Protein AF-A0A7S2ANM2-F1 (afdb_monomer_lite)

pLDDT: mean 83.37, std 16.28, range [29.75, 97.75]

Foldseek 3Di:
DFDFDFDDPDDDDPPVVVVLVVLQVVLVVLVVVLVVLVVVLVVVVVVVNVVVSVVSNVVSVVVVVVLLVLCLVCLDVVSVSSVSYPVSVVVCVVVVPDDDHPDDRPTDGDGCDDPQARFCVLVCLQSVPPDDDTDDPDPDPQLLPVRVVSSQVVCVVVLSWAKAQPVDRVPGCPVQSVVVSVDPDPDGDIDIGGPPPDPPPPDPPDDDDDDD

Sequence (212 aa):
LFMVDYVTFSSLHRRGRFLTQAQATAVHFAFVLFFGAMYVSQRLALDEDCRSFAWVFWTAWAALGLLVAASFFAFHISCRWLLSSHLVRHIHTAVMHYHTSPQPPLNLYLNDGGLIECLGLISLLRRRCQWMLVTDATADFSMELVCLRDSIQMAQSERLCSFFDPEDPCRGVDPLLDDFKHSQAKYLRIGVLYDCWGPGDGSAGGRGQSGP

Secondary structure (DSSP, 8-state):
----------SS-HHHHHHHHHHHHHHHHHHHHHHHHHHHHHHHTTTT-HHHHHHHHHHHHHHHHHHHHHHHTTTSTTTGGGGGSHHHHHHHHHTT-----SSPPSS----S-BTTBSS-HHHHHHTT-S-------S--TT---HHHHHHHHHHHHTTSEEEE-SS-TTS-SHHHHHHHHHS--S----EEEES-S-TTTT---S------

Radius of gyration: 24.43 Å; chains: 1; bounding box: 52×59×81 Å

Structure (mmCIF, N/CA/C/O backbone):
data_AF-A0A7S2ANM2-F1
#
_entry.id   AF-A0A7S2ANM2-F1
#
loop_
_atom_site.group_PDB
_atom_site.id
_atom_site.type_symbol
_atom_site.label_atom_id
_atom_site.label_alt_id
_atom_site.label_comp_id
_atom_site.label_asym_id
_atom_site.label_entity_id
_atom_site.label_seq_id
_atom_site.pdbx_PDB_ins_code
_atom_site.Cartn_x
_atom_site.Cartn_y
_atom_site.Cartn_z
_atom_site.occupancy
_atom_site.B_iso_or_equiv
_atom_site.auth_seq_id
_atom_site.auth_comp_id
_atom_site.auth_asym_id
_atom_site.auth_atom_id
_atom_site.pdbx_PDB_model_num
ATOM 1 N N . LEU A 1 1 ? -13.876 -6.878 -11.761 1.00 30.11 1 LEU A N 1
ATOM 2 C CA . LEU A 1 1 ? -13.782 -5.469 -12.197 1.00 30.11 1 LEU A CA 1
ATOM 3 C C . LEU A 1 1 ? -13.586 -4.661 -10.918 1.00 30.11 1 LEU A C 1
ATOM 5 O O . LEU A 1 1 ? -14.561 -4.409 -10.233 1.00 30.11 1 LEU A O 1
ATOM 9 N N . PHE A 1 2 ? -12.337 -4.438 -10.502 1.00 31.02 2 PHE A N 1
ATOM 10 C CA . PHE A 1 2 ? -12.031 -3.777 -9.228 1.00 31.02 2 PHE A CA 1
ATOM 11 C C . PHE A 1 2 ? -12.129 -2.266 -9.433 1.00 31.02 2 PHE A C 1
ATOM 13 O O . PHE A 1 2 ? -11.347 -1.698 -10.197 1.00 31.02 2 PHE A O 1
ATOM 20 N N . MET A 1 3 ? -13.132 -1.642 -8.826 1.00 29.75 3 MET A N 1
ATOM 21 C CA . MET A 1 3 ? -13.349 -0.202 -8.882 1.00 29.75 3 MET A CA 1
ATOM 22 C C . MET A 1 3 ? -12.712 0.394 -7.626 1.00 29.75 3 MET A C 1
ATOM 24 O O . MET A 1 3 ? -13.301 0.393 -6.559 1.00 29.75 3 MET A O 1
ATOM 28 N N . VAL A 1 4 ? -11.451 0.808 -7.746 1.00 39.41 4 VAL A N 1
ATOM 29 C CA . VAL A 1 4 ? -10.679 1.384 -6.638 1.00 39.41 4 VAL A CA 1
ATOM 30 C C . VAL A 1 4 ? -11.135 2.828 -6.433 1.00 39.41 4 VAL A C 1
ATOM 32 O O . VAL A 1 4 ? -10.749 3.709 -7.205 1.00 39.41 4 VAL A O 1
ATOM 35 N N . ASP A 1 5 ? -11.953 3.073 -5.411 1.00 40.19 5 ASP A N 1
ATOM 36 C CA . ASP A 1 5 ? -12.389 4.420 -5.048 1.00 40.19 5 ASP A CA 1
ATOM 37 C C . ASP A 1 5 ? -11.342 5.120 -4.169 1.00 40.19 5 ASP A C 1
ATOM 39 O O . ASP A 1 5 ? -10.968 4.681 -3.080 1.00 40.19 5 ASP A O 1
ATOM 43 N N . TYR A 1 6 ? -10.844 6.259 -4.651 1.00 44.75 6 TYR A N 1
ATOM 44 C CA . TYR A 1 6 ? -9.853 7.061 -3.940 1.00 44.75 6 TYR A CA 1
ATOM 45 C C . TYR A 1 6 ? -10.539 8.090 -3.041 1.00 44.75 6 TYR A C 1
ATOM 47 O O . TYR A 1 6 ? -11.041 9.111 -3.515 1.00 44.75 6 TYR A O 1
ATOM 55 N N . VAL A 1 7 ? -10.481 7.892 -1.723 1.00 43.25 7 VAL A N 1
ATOM 56 C CA . VAL A 1 7 ? -10.870 8.937 -0.766 1.00 43.25 7 VAL A CA 1
ATOM 57 C C . VAL A 1 7 ? -9.713 9.925 -0.608 1.00 43.25 7 VAL A C 1
ATOM 59 O O . VAL A 1 7 ? -8.746 9.699 0.120 1.00 43.25 7 VAL A O 1
ATOM 62 N N . THR A 1 8 ? -9.795 11.060 -1.300 1.00 47.97 8 THR A N 1
ATOM 63 C CA . THR A 1 8 ? -8.901 12.199 -1.051 1.00 47.97 8 THR A CA 1
ATOM 64 C C . THR A 1 8 ? -9.342 12.952 0.201 1.00 47.97 8 THR A C 1
ATOM 66 O O . THR A 1 8 ? -10.366 13.634 0.175 1.00 47.97 8 THR A O 1
ATOM 69 N N . PHE A 1 9 ? -8.548 12.899 1.274 1.00 48.28 9 PHE A N 1
ATOM 70 C CA . PHE A 1 9 ? -8.749 13.747 2.453 1.00 48.28 9 PHE A CA 1
ATOM 71 C C . PHE A 1 9 ? -8.557 15.223 2.075 1.00 48.28 9 PHE A C 1
ATOM 73 O O . PHE A 1 9 ? -7.441 15.722 1.923 1.00 48.28 9 PHE A O 1
ATOM 80 N N . SER A 1 10 ? -9.666 15.937 1.883 1.00 46.59 10 SER A N 1
ATOM 81 C CA . SER A 1 10 ? -9.674 17.348 1.512 1.00 46.59 10 SER A CA 1
ATOM 82 C C . SER A 1 10 ? -9.532 18.238 2.746 1.00 46.59 10 SER A C 1
ATOM 84 O O . SER A 1 10 ? -10.488 18.872 3.185 1.00 46.59 10 SER A O 1
ATOM 86 N N . SER A 1 11 ? -8.322 18.322 3.288 1.00 46.31 11 SER A N 1
ATOM 87 C CA . SER A 1 11 ? -7.957 19.384 4.224 1.00 46.31 11 SER A CA 1
ATOM 88 C C . SER A 1 11 ? -7.091 20.411 3.479 1.00 46.31 11 SER A C 1
ATOM 90 O O . SER A 1 11 ? -5.898 20.233 3.263 1.00 46.31 11 SER A O 1
ATOM 92 N N . LEU A 1 12 ? -7.739 21.473 2.988 1.00 46.22 12 LEU A N 1
ATOM 93 C CA . LEU A 1 12 ? -7.151 22.799 2.718 1.00 46.22 12 LEU A CA 1
ATOM 94 C C . LEU A 1 12 ? -6.085 23.038 1.619 1.00 46.22 12 LEU A C 1
ATOM 96 O O . LEU A 1 12 ? -5.547 24.143 1.573 1.00 46.22 12 LEU A O 1
ATOM 100 N N . HIS A 1 13 ? -5.819 22.149 0.651 1.00 54.34 13 HIS A N 1
ATOM 101 C CA . HIS A 1 13 ? -4.868 22.485 -0.439 1.00 54.34 13 HIS A CA 1
ATOM 102 C C . HIS A 1 13 ? -5.331 22.133 -1.867 1.00 54.34 13 HIS A C 1
ATOM 104 O O . HIS A 1 13 ? -4.912 21.147 -2.471 1.00 54.34 13 HIS A O 1
ATOM 110 N N . ARG A 1 14 ? -6.132 23.016 -2.492 1.00 59.75 14 ARG A N 1
ATOM 111 C CA . ARG A 1 14 ? -6.398 22.975 -3.953 1.00 59.75 14 ARG A CA 1
ATOM 112 C C . ARG A 1 14 ? -5.110 23.071 -4.790 1.00 59.75 14 ARG A C 1
ATOM 114 O O . ARG A 1 14 ? -5.036 22.424 -5.829 1.00 59.75 14 ARG A O 1
ATOM 121 N N . ARG A 1 15 ? -4.092 23.812 -4.326 1.00 65.06 15 ARG A N 1
ATOM 122 C CA . ARG A 1 15 ? -2.776 23.919 -4.994 1.00 65.06 15 ARG A CA 1
ATOM 123 C C . ARG A 1 15 ? -2.000 22.599 -5.023 1.00 65.06 15 ARG A C 1
ATOM 125 O O . ARG A 1 15 ? -1.285 22.355 -5.987 1.00 65.06 15 ARG A O 1
ATOM 132 N N . GLY A 1 16 ? -2.181 21.736 -4.021 1.00 74.00 16 GLY A N 1
ATOM 133 C CA . GLY A 1 16 ? -1.513 20.434 -3.976 1.00 74.00 16 GLY A CA 1
ATOM 134 C C . GLY A 1 16 ? -1.943 19.525 -5.127 1.00 74.00 16 GLY A C 1
ATOM 135 O O . GLY A 1 16 ? -1.096 18.934 -5.784 1.00 74.00 16 GLY A O 1
ATOM 136 N N . ARG A 1 17 ? -3.245 19.488 -5.446 1.00 76.44 17 ARG A N 1
ATOM 137 C CA . ARG A 1 17 ? -3.798 18.566 -6.454 1.00 76.44 17 ARG A CA 1
ATOM 138 C C . ARG A 1 17 ? -3.194 18.737 -7.847 1.00 76.44 17 ARG A C 1
ATOM 140 O O . ARG A 1 17 ? -2.770 17.748 -8.439 1.00 76.44 17 ARG A O 1
ATOM 147 N N . PHE A 1 18 ? -3.098 19.971 -8.342 1.00 82.38 18 PHE A N 1
ATOM 148 C CA . PHE A 1 18 ? -2.497 20.230 -9.655 1.00 82.38 18 PHE A CA 1
ATOM 149 C C . PHE A 1 18 ? -1.036 19.791 -9.709 1.00 82.38 18 PHE A C 1
ATOM 151 O O . PHE A 1 18 ? -0.630 19.147 -10.670 1.00 82.38 18 PHE A O 1
ATOM 158 N N . LEU A 1 19 ? -0.262 20.081 -8.659 1.00 84.50 19 LEU A N 1
ATOM 159 C CA . LEU A 1 19 ? 1.137 19.673 -8.594 1.00 84.50 19 LEU A CA 1
ATOM 160 C C . LEU A 1 19 ? 1.268 18.145 -8.575 1.00 84.50 19 LEU A C 1
ATOM 162 O O . LEU A 1 19 ? 2.079 17.596 -9.313 1.00 84.50 19 LEU A O 1
ATOM 166 N N . THR A 1 20 ? 0.434 17.452 -7.796 1.00 82.25 20 THR A N 1
ATOM 167 C CA . THR A 1 20 ? 0.450 15.983 -7.745 1.00 82.25 20 THR A CA 1
ATOM 168 C C . THR A 1 20 ? 0.045 15.337 -9.065 1.00 82.25 20 THR A C 1
ATOM 170 O O . THR A 1 20 ? 0.653 14.350 -9.469 1.00 82.25 20 THR A O 1
ATOM 173 N N . GLN A 1 21 ? -0.937 15.910 -9.769 1.00 86.25 21 GLN A N 1
ATOM 174 C CA . GLN A 1 21 ? -1.330 15.437 -11.093 1.00 86.25 21 GLN A CA 1
ATOM 175 C C . GLN A 1 21 ? -0.213 15.678 -12.103 1.00 86.25 21 GLN A C 1
ATOM 177 O O . GLN A 1 21 ? 0.164 14.737 -12.788 1.00 86.25 21 GLN A O 1
ATOM 182 N N . ALA A 1 22 ? 0.373 16.881 -12.125 1.00 88.81 22 ALA A N 1
ATOM 183 C CA . ALA A 1 22 ? 1.495 17.219 -12.996 1.00 88.81 22 ALA A CA 1
ATOM 184 C C . ALA A 1 22 ? 2.678 16.255 -12.798 1.00 88.81 22 ALA A C 1
ATOM 186 O O . ALA A 1 22 ? 3.217 15.729 -13.772 1.00 88.81 22 ALA A O 1
ATOM 187 N N . GLN A 1 23 ? 3.027 15.963 -11.541 1.00 89.38 23 GLN A N 1
ATOM 188 C CA . GLN A 1 23 ? 4.057 14.987 -11.174 1.00 89.38 23 GLN A CA 1
ATOM 189 C C . GLN A 1 23 ? 3.713 13.577 -11.667 1.00 89.38 23 GLN A C 1
ATOM 191 O O . GLN A 1 23 ? 4.556 12.925 -12.283 1.00 89.38 23 GLN A O 1
ATOM 196 N N . ALA A 1 24 ? 2.473 13.124 -11.467 1.00 88.69 24 ALA A N 1
ATOM 197 C CA . ALA A 1 24 ? 2.032 11.819 -11.946 1.00 88.69 24 ALA A CA 1
ATOM 198 C C . ALA A 1 24 ? 2.097 11.729 -13.480 1.00 88.69 24 ALA A C 1
ATOM 200 O O . ALA A 1 24 ? 2.599 10.732 -14.004 1.00 88.69 24 ALA A O 1
ATOM 201 N N . THR A 1 25 ? 1.665 12.769 -14.205 1.00 90.62 25 THR A N 1
ATOM 202 C CA . THR A 1 25 ? 1.806 12.844 -15.669 1.00 90.62 25 THR A CA 1
ATOM 203 C C . THR A 1 25 ? 3.261 12.862 -16.113 1.00 90.62 25 THR A C 1
ATOM 205 O O . THR A 1 25 ? 3.576 12.210 -17.100 1.00 90.62 25 THR A O 1
ATOM 208 N N . ALA A 1 26 ? 4.160 13.537 -15.391 1.00 93.00 26 ALA A N 1
ATOM 209 C CA . ALA A 1 26 ? 5.581 13.561 -15.731 1.00 93.00 26 ALA A CA 1
ATOM 210 C C . ALA A 1 26 ? 6.204 12.159 -15.649 1.00 93.00 26 ALA A C 1
ATOM 212 O O . ALA A 1 26 ? 6.916 11.743 -16.562 1.00 93.00 26 ALA A O 1
ATOM 213 N N . VAL A 1 27 ? 5.884 11.392 -14.600 1.00 91.50 27 VAL A N 1
ATOM 214 C CA . VAL A 1 27 ? 6.350 10.003 -14.488 1.00 91.50 27 VAL A CA 1
ATOM 215 C C . VAL A 1 27 ? 5.730 9.125 -15.579 1.00 91.50 27 VAL A C 1
ATOM 217 O O . VAL A 1 27 ? 6.446 8.351 -16.205 1.00 91.50 27 VAL A O 1
ATOM 220 N N . HIS A 1 28 ? 4.426 9.251 -15.857 1.00 90.94 28 HIS A N 1
ATOM 221 C CA . HIS A 1 28 ? 3.790 8.504 -16.955 1.00 90.94 28 HIS A CA 1
ATOM 222 C C . HIS A 1 28 ? 4.428 8.823 -18.306 1.00 90.94 28 HIS A C 1
ATOM 224 O O . HIS A 1 28 ? 4.694 7.915 -19.088 1.00 90.94 28 HIS A O 1
ATOM 230 N N . PHE A 1 29 ? 4.726 10.095 -18.562 1.00 93.81 29 PHE A N 1
ATOM 231 C CA . PHE A 1 29 ? 5.409 10.518 -19.773 1.00 93.81 29 PHE A CA 1
ATOM 232 C C . PHE A 1 29 ? 6.802 9.887 -19.884 1.00 93.81 29 PHE A C 1
ATOM 234 O O . PHE A 1 29 ? 7.158 9.413 -20.957 1.00 93.81 29 PHE A O 1
ATOM 241 N N . ALA A 1 30 ? 7.551 9.771 -18.781 1.00 93.75 30 ALA A N 1
ATOM 242 C CA . ALA A 1 30 ? 8.830 9.056 -18.771 1.00 93.75 30 ALA A CA 1
ATOM 243 C C . ALA A 1 30 ? 8.683 7.571 -19.162 1.00 93.75 30 ALA A C 1
ATOM 245 O O . ALA A 1 30 ? 9.490 7.062 -19.938 1.00 93.75 30 ALA A O 1
ATOM 246 N N . PHE A 1 31 ? 7.629 6.887 -18.699 1.00 91.31 31 PHE A N 1
ATOM 247 C CA . PHE A 1 31 ? 7.329 5.515 -19.136 1.00 91.31 31 PHE A CA 1
ATOM 248 C C . PHE A 1 31 ? 6.955 5.447 -20.622 1.00 91.31 31 PHE A C 1
ATOM 250 O O . PHE A 1 31 ? 7.440 4.570 -21.331 1.00 91.31 31 PHE A O 1
ATOM 257 N N . VAL A 1 32 ? 6.140 6.381 -21.121 1.00 94.12 32 VAL A N 1
ATOM 258 C CA . VAL A 1 32 ? 5.791 6.453 -22.551 1.00 94.12 32 VAL A CA 1
ATOM 259 C C . VAL A 1 32 ? 7.037 6.683 -23.408 1.00 94.12 32 VAL A C 1
ATOM 261 O O . VAL A 1 32 ? 7.207 6.004 -24.417 1.00 94.12 32 VAL A O 1
ATOM 264 N N . LEU A 1 33 ? 7.938 7.578 -22.991 1.00 95.44 33 LEU A N 1
ATOM 265 C CA . LEU A 1 33 ? 9.220 7.799 -23.663 1.00 95.44 33 LEU A CA 1
ATOM 266 C C . LEU A 1 33 ? 10.089 6.540 -23.665 1.00 95.44 33 LEU A C 1
ATOM 268 O O . LEU A 1 33 ? 10.685 6.225 -24.691 1.00 95.44 33 LEU A O 1
ATOM 272 N N . PHE A 1 34 ? 10.132 5.798 -22.557 1.00 95.56 34 PHE A N 1
ATOM 273 C CA . PHE A 1 34 ? 10.837 4.518 -22.490 1.00 95.56 34 PHE A CA 1
ATOM 274 C C . PHE A 1 34 ? 10.276 3.510 -23.505 1.00 95.56 34 PHE A C 1
ATOM 276 O O . PHE A 1 34 ? 11.032 2.971 -24.311 1.00 95.56 34 PHE A O 1
ATOM 283 N N . PHE A 1 35 ? 8.957 3.295 -23.531 1.00 94.69 35 PHE A N 1
ATOM 284 C CA . PHE A 1 35 ? 8.339 2.381 -24.500 1.00 94.69 35 PHE A CA 1
ATOM 285 C C . PHE A 1 35 ? 8.514 2.858 -25.947 1.00 94.69 35 PHE A C 1
ATOM 287 O O . PHE A 1 35 ? 8.755 2.042 -26.835 1.00 94.69 35 PHE A O 1
ATOM 294 N N . GLY A 1 36 ? 8.466 4.170 -26.184 1.00 95.88 36 GLY A N 1
ATOM 295 C CA . GLY A 1 36 ? 8.778 4.767 -27.480 1.00 95.88 36 GLY A CA 1
ATOM 296 C C . GLY A 1 36 ? 10.220 4.497 -27.915 1.00 95.88 36 GLY A C 1
ATOM 297 O O . GLY A 1 36 ? 10.447 4.068 -29.043 1.00 95.88 36 GLY A O 1
ATOM 298 N N . ALA A 1 37 ? 11.193 4.666 -27.015 1.00 94.94 37 ALA A N 1
ATOM 299 C CA . ALA A 1 37 ? 12.600 4.366 -27.281 1.00 94.94 37 ALA A CA 1
ATOM 300 C C . ALA A 1 37 ? 12.829 2.873 -27.564 1.00 94.94 37 ALA A C 1
ATOM 302 O O . ALA A 1 37 ? 13.589 2.531 -28.467 1.00 94.94 37 ALA A O 1
ATOM 303 N N . MET A 1 38 ? 12.132 1.986 -26.849 1.00 95.00 38 MET A N 1
ATOM 304 C CA . MET A 1 38 ? 12.158 0.540 -27.097 1.00 95.00 38 MET A CA 1
ATOM 305 C C . MET A 1 38 ? 11.546 0.166 -28.454 1.00 95.00 38 MET A C 1
ATOM 307 O O . MET A 1 38 ? 12.064 -0.699 -29.153 1.00 95.00 38 MET A O 1
ATOM 311 N N . TYR A 1 39 ? 10.472 0.840 -28.862 1.00 95.00 39 TYR A N 1
ATOM 312 C CA . TYR A 1 39 ? 9.879 0.641 -30.183 1.00 95.00 39 TYR A CA 1
ATOM 313 C C . TYR A 1 39 ? 10.806 1.129 -31.309 1.00 95.00 39 TYR A C 1
ATOM 315 O O . TYR A 1 39 ? 10.993 0.434 -32.308 1.00 95.00 39 TYR A O 1
ATO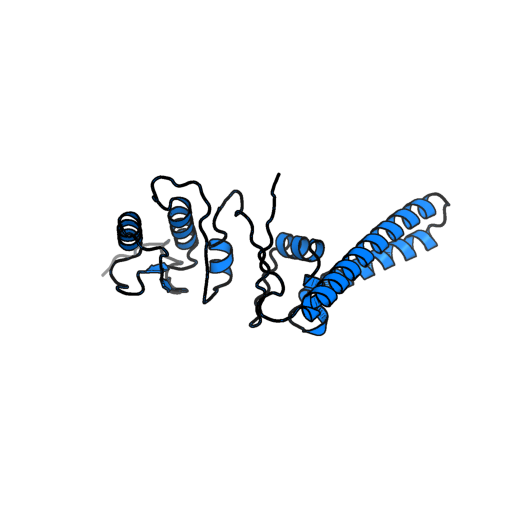M 323 N N . VAL A 1 40 ? 11.430 2.301 -31.144 1.00 92.50 40 VAL A N 1
ATOM 324 C CA . VAL A 1 40 ? 12.411 2.831 -32.106 1.00 92.50 40 VAL A CA 1
ATOM 325 C C . VAL A 1 40 ? 13.644 1.935 -32.180 1.00 92.50 40 VAL A C 1
ATOM 327 O O . VAL A 1 40 ? 14.109 1.646 -33.279 1.00 92.50 40 VAL A O 1
ATOM 330 N N . SER A 1 41 ? 14.154 1.447 -31.046 1.00 91.56 41 SER A N 1
ATOM 331 C CA . SER A 1 41 ? 15.295 0.529 -31.042 1.00 91.56 41 SER A CA 1
ATOM 332 C C . SER A 1 41 ? 14.959 -0.766 -31.790 1.00 91.56 41 SER A C 1
ATOM 334 O O . SER A 1 41 ? 15.739 -1.198 -32.632 1.00 91.56 41 SER A O 1
ATOM 336 N N . GLN A 1 42 ? 13.757 -1.319 -31.606 1.00 92.06 42 GLN A N 1
ATOM 337 C CA . GLN A 1 42 ? 13.299 -2.475 -32.379 1.00 92.06 42 GLN A CA 1
ATOM 338 C C . GLN A 1 42 ? 13.255 -2.203 -33.894 1.00 92.06 42 GLN A C 1
ATOM 340 O O . GLN A 1 42 ? 13.554 -3.103 -34.675 1.00 92.06 42 GLN A O 1
ATOM 345 N N . ARG A 1 43 ? 12.906 -0.983 -34.325 1.00 91.69 43 ARG A N 1
ATOM 346 C CA . ARG A 1 43 ? 12.950 -0.595 -35.746 1.00 91.69 43 ARG A CA 1
ATOM 347 C C . ARG A 1 43 ? 14.380 -0.474 -36.266 1.00 91.69 43 ARG A C 1
ATOM 349 O O . ARG A 1 43 ? 14.670 -1.040 -37.308 1.00 91.69 43 ARG A O 1
ATOM 356 N N . LEU A 1 44 ? 15.275 0.165 -35.513 1.00 90.38 44 LEU A N 1
ATOM 357 C CA . LEU A 1 44 ? 16.695 0.283 -35.875 1.00 90.38 44 LEU A CA 1
ATOM 358 C C . LEU A 1 44 ? 17.402 -1.073 -35.963 1.00 90.38 44 LEU A C 1
ATOM 360 O O . LEU A 1 44 ? 18.318 -1.237 -36.759 1.00 90.38 44 LEU A O 1
ATOM 364 N N . ALA A 1 45 ? 16.966 -2.057 -35.174 1.00 89.62 45 ALA A N 1
ATOM 365 C CA . ALA A 1 45 ? 17.484 -3.418 -35.260 1.00 89.62 45 ALA A CA 1
ATOM 366 C C . ALA A 1 45 ? 17.186 -4.093 -36.615 1.00 89.62 45 ALA A C 1
ATOM 368 O O . ALA A 1 45 ? 17.879 -5.040 -36.974 1.00 89.62 45 ALA A O 1
ATOM 369 N N . LEU A 1 46 ? 16.176 -3.622 -37.360 1.00 90.81 46 LEU A N 1
ATOM 370 C CA . LEU A 1 46 ? 15.860 -4.119 -38.704 1.00 90.81 46 LEU A CA 1
ATOM 371 C C . LEU A 1 46 ? 16.731 -3.476 -39.792 1.00 90.81 46 LEU A C 1
ATOM 373 O O . LEU A 1 46 ? 16.969 -4.116 -40.809 1.00 90.81 46 LEU A O 1
ATOM 377 N N . ASP A 1 47 ? 17.230 -2.259 -39.565 1.00 87.56 47 ASP A N 1
ATOM 378 C CA . ASP A 1 47 ? 18.033 -1.492 -40.531 1.00 87.56 47 ASP A CA 1
ATOM 379 C C . ASP A 1 47 ? 19.548 -1.807 -40.439 1.00 87.56 47 ASP A C 1
ATOM 381 O O . ASP A 1 47 ? 20.377 -1.040 -40.916 1.00 87.56 47 ASP A O 1
ATOM 385 N N . GLU A 1 48 ? 19.926 -2.923 -39.799 1.00 88.50 48 GLU A N 1
ATOM 386 C CA . GLU A 1 48 ? 21.313 -3.394 -39.576 1.00 88.50 48 GLU A CA 1
ATOM 387 C C . GLU A 1 48 ? 22.242 -2.446 -38.770 1.00 88.50 48 GLU A C 1
ATOM 389 O O . GLU A 1 48 ? 23.418 -2.749 -38.546 1.00 88.50 48 GLU A O 1
ATOM 394 N N . ASP A 1 49 ? 21.721 -1.348 -38.209 1.00 87.75 49 ASP A N 1
ATOM 395 C CA . ASP A 1 49 ? 22.468 -0.376 -37.395 1.00 87.75 49 ASP A CA 1
ATOM 396 C C . ASP A 1 49 ? 22.630 -0.818 -35.921 1.00 87.75 49 ASP A C 1
ATOM 398 O O . ASP A 1 49 ? 22.151 -0.194 -34.962 1.00 87.75 49 ASP A O 1
ATOM 402 N N . CYS A 1 50 ? 23.380 -1.905 -35.709 1.00 90.94 50 CYS A N 1
ATOM 403 C CA . CYS A 1 50 ? 23.590 -2.536 -34.396 1.00 90.94 50 CYS A CA 1
ATOM 404 C C . CYS A 1 50 ? 24.110 -1.576 -33.309 1.00 90.94 50 CYS A C 1
ATOM 406 O O . CYS A 1 50 ? 23.753 -1.697 -32.133 1.00 90.94 50 CYS A O 1
ATOM 408 N N . ARG A 1 51 ? 24.964 -0.610 -33.679 1.00 93.56 51 ARG A N 1
ATOM 409 C CA . ARG A 1 51 ? 25.566 0.330 -32.719 1.00 93.56 51 ARG A CA 1
ATOM 410 C C . ARG A 1 51 ? 24.537 1.329 -32.192 1.00 93.56 51 ARG A C 1
ATOM 412 O O . ARG A 1 51 ? 24.477 1.546 -30.983 1.00 93.56 51 ARG A O 1
ATOM 419 N N . SER A 1 52 ? 23.733 1.914 -33.078 1.00 89.75 52 SER A N 1
ATOM 420 C CA . SER A 1 52 ? 22.679 2.870 -32.716 1.00 89.75 52 SER A CA 1
ATOM 421 C C . SER A 1 52 ? 21.600 2.193 -31.875 1.00 89.75 52 SER A C 1
ATOM 423 O O . SER A 1 52 ? 21.207 2.728 -30.837 1.00 89.75 52 SER A O 1
ATOM 425 N N . PHE A 1 53 ? 21.207 0.973 -32.261 1.00 92.44 53 PHE A N 1
ATOM 426 C CA . PHE A 1 53 ? 20.316 0.125 -31.474 1.00 92.44 53 PHE A CA 1
ATOM 427 C C . PHE A 1 53 ? 20.814 -0.049 -30.033 1.00 92.44 53 PHE A C 1
ATOM 429 O O . PHE A 1 53 ? 20.087 0.268 -29.088 1.00 92.44 53 PHE A O 1
ATOM 436 N N . ALA A 1 54 ? 22.061 -0.507 -29.861 1.00 93.19 54 ALA A N 1
ATOM 437 C CA . ALA A 1 54 ? 22.622 -0.788 -28.544 1.00 93.19 54 ALA A CA 1
ATOM 438 C C . ALA A 1 54 ? 22.638 0.460 -27.651 1.00 93.19 54 ALA A C 1
ATOM 440 O O . ALA A 1 54 ? 22.248 0.386 -26.487 1.00 93.19 54 ALA A O 1
ATOM 441 N N . TRP A 1 55 ? 23.035 1.618 -28.190 1.00 94.81 55 TRP A N 1
ATOM 442 C CA . TRP A 1 55 ? 23.041 2.864 -27.424 1.00 94.81 55 TRP A CA 1
ATOM 443 C C . TRP A 1 55 ? 21.640 3.269 -26.966 1.00 94.81 55 TRP A C 1
ATOM 445 O O . TRP A 1 55 ? 21.449 3.513 -25.775 1.00 94.81 55 TRP A O 1
ATOM 455 N N . VAL A 1 56 ? 20.653 3.304 -27.867 1.00 93.00 56 VAL A N 1
ATOM 456 C CA . VAL A 1 56 ? 19.272 3.692 -27.521 1.00 93.00 56 VAL A CA 1
ATOM 457 C C . VAL A 1 56 ? 18.669 2.723 -26.503 1.00 93.00 56 VAL A C 1
ATOM 459 O O . VAL A 1 56 ? 18.079 3.152 -25.513 1.00 93.00 56 VAL A O 1
ATOM 462 N N . PHE A 1 57 ? 18.865 1.419 -26.697 1.00 93.50 57 PHE A N 1
ATOM 463 C CA . PHE A 1 57 ? 18.371 0.391 -25.786 1.00 93.50 57 PHE A CA 1
ATOM 464 C C . PHE A 1 57 ? 18.971 0.527 -24.378 1.00 93.50 57 PHE A C 1
ATOM 466 O O . PHE A 1 57 ? 18.233 0.640 -23.397 1.00 93.50 57 PHE A O 1
ATOM 473 N N . TRP A 1 58 ? 20.303 0.556 -24.258 1.00 95.81 58 TRP A N 1
ATOM 474 C CA . TRP A 1 58 ? 20.966 0.596 -22.951 1.00 95.81 58 TRP A CA 1
ATOM 475 C C . TRP A 1 58 ? 20.734 1.913 -22.216 1.00 95.81 58 TRP A C 1
ATOM 477 O O . TRP A 1 58 ? 20.549 1.905 -21.001 1.00 95.81 58 TRP A O 1
ATOM 487 N N . THR A 1 59 ? 20.690 3.038 -22.933 1.00 94.75 59 THR A N 1
ATOM 488 C CA . THR A 1 59 ? 20.374 4.342 -22.328 1.00 94.75 59 THR A CA 1
ATOM 489 C C . THR A 1 59 ? 18.942 4.403 -21.808 1.00 94.75 59 THR A C 1
ATOM 491 O O . THR A 1 59 ? 18.734 4.881 -20.693 1.00 94.75 59 THR A O 1
ATOM 494 N N . ALA A 1 60 ? 17.965 3.862 -22.545 1.00 94.81 60 ALA A N 1
ATOM 495 C CA . ALA A 1 60 ? 16.580 3.780 -22.087 1.00 94.81 60 ALA A CA 1
ATOM 496 C C . ALA A 1 60 ? 16.449 2.923 -20.815 1.00 94.81 60 ALA A C 1
ATOM 498 O O . ALA A 1 60 ? 15.826 3.352 -19.841 1.00 94.81 60 ALA A O 1
ATOM 499 N N . TRP A 1 61 ? 17.084 1.747 -20.783 1.00 95.38 61 TRP A N 1
ATOM 500 C CA . TRP A 1 61 ? 17.098 0.882 -19.598 1.00 95.38 61 TRP A CA 1
ATOM 501 C C . TRP A 1 61 ? 17.824 1.506 -18.409 1.00 95.38 61 TRP A C 1
ATOM 503 O O . TRP A 1 61 ? 17.325 1.423 -17.289 1.00 95.38 61 TRP A O 1
ATOM 513 N N . ALA A 1 62 ? 18.963 2.164 -18.634 1.00 96.75 62 ALA A N 1
ATOM 514 C CA . ALA A 1 62 ? 19.685 2.870 -17.582 1.00 96.75 62 ALA A CA 1
ATOM 515 C C . ALA A 1 62 ? 18.840 4.011 -16.992 1.00 96.75 62 ALA A C 1
ATOM 517 O O . ALA A 1 62 ? 18.773 4.153 -15.772 1.00 96.75 62 ALA A O 1
ATOM 518 N N . ALA A 1 63 ? 18.144 4.782 -17.833 1.00 95.62 63 ALA A N 1
ATOM 519 C CA . ALA A 1 63 ? 17.253 5.851 -17.388 1.00 95.62 63 ALA A CA 1
ATOM 520 C C . ALA A 1 63 ? 16.059 5.314 -16.581 1.00 95.62 63 ALA A C 1
ATOM 522 O O . ALA A 1 63 ? 15.752 5.850 -15.515 1.00 95.62 63 ALA A O 1
ATOM 523 N N . LEU A 1 64 ? 15.416 4.232 -17.041 1.00 94.19 64 LEU A N 1
ATOM 524 C CA . LEU A 1 64 ? 14.332 3.580 -16.301 1.00 94.19 64 LEU A CA 1
ATOM 525 C C . LEU A 1 64 ? 14.833 3.009 -14.968 1.00 94.19 64 LEU A C 1
ATOM 527 O O . LEU A 1 64 ? 14.207 3.227 -13.932 1.00 94.19 64 LEU A O 1
ATOM 531 N N . GLY A 1 65 ? 15.973 2.318 -14.985 1.00 94.88 65 GLY A N 1
ATOM 532 C CA . GLY A 1 65 ? 16.610 1.769 -13.792 1.00 94.88 65 GLY A CA 1
ATOM 533 C C . GLY A 1 65 ? 16.945 2.856 -12.775 1.00 94.88 65 GLY A C 1
ATOM 534 O O . GLY A 1 65 ? 16.649 2.692 -11.595 1.00 94.88 65 GLY A O 1
ATOM 535 N N . LEU A 1 66 ? 17.472 3.999 -13.224 1.00 95.31 66 LEU A N 1
ATOM 536 C CA . LEU A 1 66 ? 17.749 5.150 -12.369 1.00 95.31 66 LEU A CA 1
ATOM 537 C C . LEU A 1 66 ? 16.465 5.768 -11.802 1.00 95.31 66 LEU A C 1
ATOM 539 O O . LEU A 1 66 ? 16.432 6.099 -10.621 1.00 95.31 66 LEU A O 1
ATOM 543 N N . LEU A 1 67 ? 15.400 5.894 -12.603 1.00 94.44 67 LEU A N 1
ATOM 544 C CA . LEU A 1 67 ? 14.100 6.399 -12.145 1.00 94.44 67 LEU A CA 1
ATOM 545 C C . LEU A 1 67 ? 13.499 5.486 -11.070 1.00 94.44 67 LEU A C 1
ATOM 547 O O . LEU A 1 67 ? 13.045 5.961 -10.027 1.00 94.44 67 LEU A O 1
ATOM 551 N N . VAL A 1 68 ? 13.530 4.172 -11.305 1.00 93.12 68 VAL A N 1
ATOM 552 C CA . VAL A 1 68 ? 13.067 3.171 -10.341 1.00 93.12 68 VAL A CA 1
ATOM 553 C C . VAL A 1 68 ? 13.946 3.202 -9.094 1.00 93.12 68 VAL A C 1
ATOM 555 O O . VAL A 1 68 ? 13.403 3.322 -8.003 1.00 93.12 68 VAL A O 1
ATOM 558 N N . ALA A 1 69 ? 15.274 3.207 -9.211 1.00 94.25 69 ALA A N 1
ATOM 559 C CA . ALA A 1 69 ? 16.185 3.304 -8.070 1.00 94.25 69 ALA A CA 1
ATOM 560 C C . ALA A 1 69 ? 15.949 4.586 -7.252 1.00 94.25 69 ALA A C 1
ATOM 562 O O . ALA A 1 69 ? 15.793 4.517 -6.036 1.00 94.25 69 ALA A O 1
ATOM 563 N N . ALA A 1 70 ? 15.823 5.744 -7.909 1.00 94.50 70 ALA A N 1
ATOM 564 C CA . ALA A 1 70 ? 15.535 7.027 -7.269 1.00 94.50 70 ALA A CA 1
ATOM 565 C C . ALA A 1 70 ? 14.215 7.007 -6.482 1.00 94.50 70 ALA A C 1
ATOM 567 O O . ALA A 1 70 ? 14.105 7.654 -5.440 1.00 94.50 70 ALA A O 1
ATOM 568 N N . SER A 1 71 ? 13.227 6.225 -6.928 1.00 93.50 71 SER A N 1
ATOM 569 C CA . SER A 1 71 ? 11.959 6.090 -6.210 1.00 93.50 71 SER A CA 1
ATOM 570 C C . SER A 1 71 ? 12.091 5.398 -4.846 1.00 93.50 71 SER A C 1
ATOM 572 O O . SER A 1 71 ? 11.284 5.671 -3.961 1.00 93.50 71 SER A O 1
ATOM 574 N N . PHE A 1 72 ? 13.124 4.574 -4.621 1.00 91.12 72 PHE A N 1
ATOM 575 C CA . PHE A 1 72 ? 13.421 4.003 -3.297 1.00 91.12 72 PHE A CA 1
ATOM 576 C C . PHE A 1 72 ? 13.982 5.051 -2.322 1.00 91.12 72 PHE A C 1
ATOM 578 O O . PHE A 1 72 ? 13.874 4.897 -1.108 1.00 91.12 72 PHE A O 1
ATOM 585 N N . PHE A 1 73 ? 14.499 6.173 -2.831 1.00 91.44 73 PHE A N 1
ATOM 586 C CA . PHE A 1 73 ? 14.948 7.316 -2.029 1.00 91.44 73 PHE A CA 1
ATOM 587 C C . PHE A 1 73 ? 13.828 8.335 -1.772 1.00 91.44 73 PHE A C 1
ATOM 589 O O . PHE A 1 73 ? 14.086 9.498 -1.459 1.00 91.44 73 PHE A O 1
ATOM 596 N N . ALA A 1 74 ? 12.563 7.917 -1.877 1.00 85.44 74 ALA A N 1
ATOM 597 C CA . ALA A 1 74 ? 11.401 8.777 -1.656 1.00 85.44 74 ALA A CA 1
ATOM 598 C C . ALA A 1 74 ? 11.256 9.309 -0.217 1.00 85.44 74 ALA A C 1
ATOM 600 O O . ALA A 1 74 ? 10.413 10.177 0.021 1.00 85.44 74 ALA A O 1
ATOM 601 N N . PHE A 1 75 ? 12.100 8.857 0.720 1.00 84.06 75 PHE A N 1
ATOM 602 C CA . PHE A 1 75 ? 12.266 9.506 2.023 1.00 84.06 75 PHE A CA 1
ATOM 603 C C . PHE A 1 75 ? 12.750 10.957 1.885 1.00 84.06 75 PHE A C 1
ATOM 605 O O . PHE A 1 75 ? 12.436 11.797 2.728 1.00 84.06 75 PHE A O 1
ATOM 612 N N . HIS A 1 76 ? 13.489 11.272 0.815 1.00 87.31 76 HIS A N 1
ATOM 613 C CA . HIS A 1 76 ? 13.902 12.631 0.509 1.00 87.31 76 HIS A CA 1
ATOM 614 C C . HIS A 1 76 ? 12.753 13.396 -0.155 1.00 87.31 76 HIS A C 1
ATOM 616 O O . HIS A 1 76 ? 12.167 12.943 -1.143 1.00 87.31 76 HIS A O 1
ATOM 622 N N . ILE A 1 77 ? 12.460 14.603 0.337 1.00 85.06 77 ILE A N 1
ATOM 623 C CA . ILE A 1 77 ? 11.323 15.411 -0.130 1.00 85.06 77 ILE A CA 1
ATOM 624 C C . ILE A 1 77 ? 11.353 15.662 -1.648 1.00 85.06 77 ILE A C 1
ATOM 626 O O . ILE A 1 77 ? 10.316 15.608 -2.307 1.00 85.06 77 ILE A O 1
ATOM 630 N N . SER A 1 78 ? 12.551 15.829 -2.214 1.00 88.31 78 SER A N 1
ATOM 631 C CA . SER A 1 78 ? 12.777 16.029 -3.652 1.00 88.31 78 SER A CA 1
ATOM 632 C C . SER A 1 78 ? 12.487 14.807 -4.521 1.00 88.31 78 SER A C 1
ATOM 634 O O . SER A 1 78 ? 12.292 14.980 -5.715 1.00 88.31 78 SER A O 1
ATOM 636 N N . CYS A 1 79 ? 12.465 13.594 -3.964 1.00 89.25 79 CYS A N 1
ATOM 637 C CA . CYS A 1 79 ? 12.208 12.350 -4.704 1.00 89.25 79 CYS A CA 1
ATOM 638 C C . CYS A 1 79 ? 10.805 11.800 -4.425 1.00 89.25 79 CYS A C 1
ATOM 640 O O . CYS A 1 79 ? 10.306 10.944 -5.151 1.00 89.25 79 CYS A O 1
ATOM 642 N N . ARG A 1 80 ? 10.130 12.322 -3.397 1.00 85.69 80 ARG A N 1
ATOM 643 C CA . ARG A 1 80 ? 8.805 11.874 -2.958 1.00 85.69 80 ARG A CA 1
ATOM 644 C C . ARG A 1 80 ? 7.736 11.956 -4.050 1.00 85.69 80 ARG A C 1
ATOM 646 O O . ARG A 1 80 ? 6.803 11.157 -4.056 1.00 85.69 80 ARG A O 1
ATOM 653 N N . TRP A 1 81 ? 7.877 12.882 -4.996 1.00 88.19 81 TRP A N 1
ATOM 654 C CA . TRP A 1 81 ? 6.960 12.995 -6.131 1.00 88.19 81 TRP A CA 1
ATOM 655 C C . TRP A 1 81 ? 6.998 11.781 -7.068 1.00 88.19 81 TRP A C 1
ATOM 657 O O . TRP A 1 81 ? 6.001 11.526 -7.738 1.00 88.19 81 TRP A O 1
ATOM 667 N N . LEU A 1 82 ? 8.075 10.986 -7.091 1.00 89.62 82 LEU A N 1
ATOM 668 C CA . LEU A 1 82 ? 8.145 9.754 -7.891 1.00 89.62 82 LEU A CA 1
ATOM 669 C C . LEU A 1 82 ? 7.094 8.727 -7.446 1.00 89.62 82 LEU A C 1
ATOM 671 O O . LEU A 1 82 ? 6.540 8.003 -8.272 1.00 89.62 82 LEU A O 1
ATOM 675 N N . LEU A 1 83 ? 6.734 8.732 -6.157 1.00 88.12 83 LEU A N 1
ATOM 676 C CA . LEU A 1 83 ? 5.660 7.900 -5.609 1.00 88.12 83 LEU A CA 1
ATOM 677 C C . LEU A 1 83 ? 4.257 8.378 -6.004 1.00 88.12 83 LEU A C 1
ATOM 679 O O . LEU A 1 83 ? 3.277 7.765 -5.585 1.00 88.12 83 LEU A O 1
ATOM 683 N N . SER A 1 84 ? 4.105 9.466 -6.762 1.0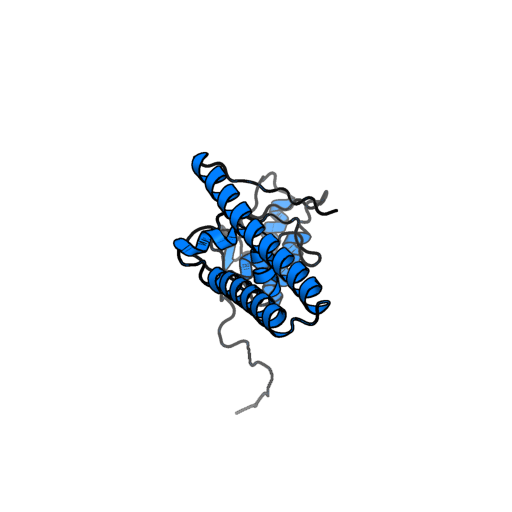0 86.50 84 SER A N 1
ATOM 684 C CA . SER A 1 84 ? 2.793 9.868 -7.293 1.00 86.50 84 SER A CA 1
ATOM 685 C C . SER A 1 84 ? 2.284 8.906 -8.373 1.00 86.50 84 SER A C 1
ATOM 687 O O . SER A 1 84 ? 1.075 8.780 -8.548 1.00 86.50 84 SER A O 1
ATOM 689 N N . SER A 1 85 ? 3.185 8.192 -9.056 1.00 88.38 85 SER A N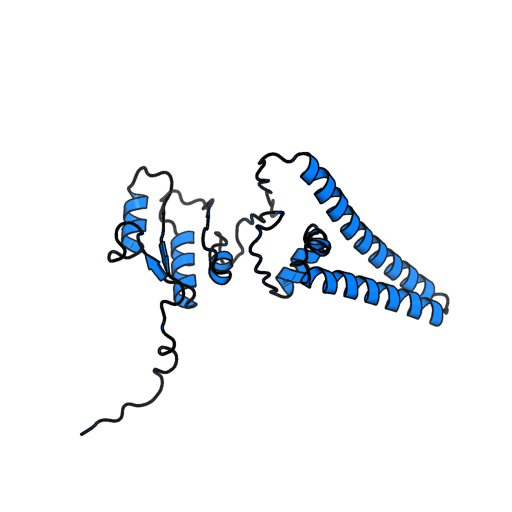 1
ATOM 690 C CA . SER A 1 85 ? 2.837 7.254 -10.124 1.00 88.38 85 SER A CA 1
ATOM 691 C C . SER A 1 85 ? 2.374 5.896 -9.600 1.00 88.38 85 SER A C 1
ATOM 693 O O . SER A 1 85 ? 3.003 5.302 -8.723 1.00 88.38 85 SER A O 1
ATOM 695 N N . HIS A 1 86 ? 1.310 5.362 -10.203 1.00 84.44 86 HIS A N 1
ATOM 696 C CA . HIS A 1 86 ? 0.795 4.025 -9.904 1.00 84.44 86 HIS A CA 1
ATOM 697 C C . HIS A 1 86 ? 1.780 2.917 -10.290 1.00 84.44 86 HIS A C 1
ATOM 699 O O . HIS A 1 86 ? 1.962 1.978 -9.522 1.00 84.44 86 HIS A O 1
ATOM 705 N N . LEU A 1 87 ? 2.473 3.046 -11.427 1.00 87.19 87 LEU A N 1
ATOM 706 C CA . LEU A 1 87 ? 3.441 2.041 -11.885 1.00 87.19 87 LEU A CA 1
ATOM 707 C C . LEU A 1 87 ? 4.593 1.864 -10.892 1.00 87.19 87 LEU A C 1
ATOM 709 O O . LEU A 1 87 ? 4.924 0.742 -10.519 1.00 87.19 87 LEU A O 1
ATOM 713 N N . VAL A 1 88 ? 5.159 2.974 -10.411 1.00 89.00 88 VAL A N 1
ATOM 714 C CA . VAL A 1 88 ? 6.245 2.956 -9.418 1.00 89.00 88 VAL A CA 1
ATOM 715 C C . VAL A 1 88 ? 5.789 2.266 -8.132 1.00 89.00 88 VAL A C 1
ATOM 717 O O . VAL A 1 88 ? 6.520 1.453 -7.571 1.00 89.00 88 VAL A O 1
ATOM 720 N N . ARG A 1 89 ? 4.551 2.522 -7.696 1.00 84.81 89 ARG A N 1
ATOM 721 C CA . ARG A 1 89 ? 3.972 1.845 -6.529 1.00 84.81 89 ARG A CA 1
ATOM 722 C C . ARG A 1 89 ? 3.793 0.352 -6.752 1.00 84.81 89 ARG A C 1
ATOM 724 O O . ARG A 1 89 ? 4.157 -0.407 -5.867 1.00 84.81 89 ARG A O 1
ATOM 731 N N . HIS A 1 90 ? 3.288 -0.074 -7.910 1.00 86.44 90 HIS A N 1
ATOM 732 C CA . HIS A 1 90 ? 3.163 -1.500 -8.221 1.00 86.44 90 HIS A CA 1
ATOM 733 C C . HIS A 1 90 ? 4.519 -2.205 -8.200 1.00 86.44 90 HIS A C 1
ATOM 735 O O . HIS A 1 90 ? 4.609 -3.305 -7.666 1.00 86.44 90 HIS A O 1
ATOM 741 N N . ILE A 1 91 ? 5.576 -1.554 -8.697 1.00 88.69 91 ILE A N 1
ATOM 742 C CA . ILE A 1 91 ? 6.946 -2.072 -8.595 1.00 88.69 91 ILE A CA 1
ATOM 743 C C . ILE A 1 91 ? 7.361 -2.199 -7.124 1.00 88.69 91 ILE A C 1
ATOM 745 O O . ILE A 1 91 ? 7.827 -3.256 -6.717 1.00 88.69 91 ILE A O 1
ATOM 749 N N . HIS A 1 92 ? 7.148 -1.167 -6.300 1.00 88.50 92 HIS A N 1
ATOM 750 C CA . HIS A 1 92 ? 7.467 -1.223 -4.865 1.00 88.50 92 HIS A CA 1
ATOM 751 C C . HIS A 1 92 ? 6.702 -2.334 -4.146 1.00 88.50 92 HIS A C 1
ATOM 753 O O . HIS A 1 92 ? 7.288 -3.063 -3.352 1.00 88.50 92 HIS A O 1
ATOM 759 N N . THR A 1 93 ? 5.412 -2.496 -4.447 1.00 81.88 93 THR A N 1
ATOM 760 C CA . THR A 1 93 ? 4.578 -3.569 -3.897 1.00 81.88 93 THR A CA 1
ATOM 761 C C . THR A 1 93 ? 5.060 -4.943 -4.351 1.00 81.88 93 THR A C 1
ATOM 763 O O . THR A 1 93 ? 5.171 -5.835 -3.519 1.00 81.88 93 THR A O 1
ATOM 766 N N . ALA A 1 94 ? 5.403 -5.116 -5.630 1.00 84.75 94 ALA A N 1
ATOM 767 C CA . ALA A 1 94 ? 5.926 -6.377 -6.156 1.00 84.75 94 ALA A CA 1
ATOM 768 C C . ALA A 1 94 ? 7.274 -6.757 -5.523 1.00 84.75 94 ALA A C 1
ATOM 770 O O . ALA A 1 94 ? 7.524 -7.926 -5.252 1.00 84.75 94 ALA A O 1
ATOM 771 N N . VAL A 1 95 ? 8.118 -5.762 -5.240 1.00 87.62 95 VAL A N 1
ATOM 772 C CA . VAL A 1 95 ? 9.406 -5.934 -4.548 1.00 87.62 95 VAL A CA 1
ATOM 773 C C . VAL A 1 95 ? 9.225 -6.068 -3.027 1.00 87.62 95 VAL A C 1
ATOM 775 O O . VAL A 1 95 ? 10.196 -6.286 -2.309 1.00 87.62 95 VAL A O 1
ATOM 778 N N . MET A 1 96 ? 7.994 -5.955 -2.513 1.00 82.56 96 MET A N 1
ATOM 779 C CA . MET A 1 96 ? 7.698 -5.927 -1.076 1.00 82.56 96 MET A CA 1
ATOM 780 C C . MET A 1 96 ? 8.512 -4.854 -0.334 1.00 82.56 96 MET A C 1
ATOM 782 O O . MET A 1 96 ? 8.899 -5.019 0.822 1.00 82.56 96 MET A O 1
ATOM 786 N N . HIS A 1 97 ? 8.802 -3.734 -0.999 1.00 80.75 97 HIS A N 1
ATOM 787 C CA . HIS A 1 97 ? 9.510 -2.631 -0.373 1.00 80.75 97 HIS A CA 1
ATOM 788 C C . HIS A 1 97 ? 8.553 -1.828 0.507 1.00 80.75 97 HIS A C 1
ATOM 790 O O . HIS A 1 97 ? 7.652 -1.136 0.026 1.00 80.75 97 HIS A O 1
ATOM 796 N N . TYR A 1 98 ? 8.763 -1.914 1.818 1.00 69.81 98 TYR A N 1
ATOM 797 C CA . TYR A 1 98 ? 7.998 -1.164 2.803 1.00 69.81 98 TYR A CA 1
ATOM 798 C C . TYR A 1 98 ? 8.753 0.106 3.182 1.00 69.81 98 TYR A C 1
ATOM 800 O O . TYR A 1 98 ? 9.734 0.067 3.920 1.00 69.81 98 TYR A O 1
ATOM 808 N N . HIS A 1 99 ? 8.284 1.249 2.685 1.00 69.94 99 HIS A N 1
ATOM 809 C CA . HIS A 1 99 ? 8.808 2.537 3.117 1.00 69.94 99 HIS A CA 1
ATOM 810 C C . HIS A 1 99 ? 8.085 3.009 4.386 1.00 69.94 99 HIS A C 1
ATOM 812 O O . HIS A 1 99 ? 6.885 3.296 4.355 1.00 69.94 99 HIS A O 1
ATOM 818 N N . THR A 1 100 ? 8.816 3.108 5.495 1.00 69.06 100 THR A N 1
ATOM 819 C CA . THR A 1 100 ? 8.366 3.787 6.713 1.00 69.06 100 THR A CA 1
ATOM 820 C C . THR A 1 100 ? 8.833 5.243 6.666 1.00 69.06 100 THR A C 1
ATOM 822 O O . THR A 1 100 ? 10.024 5.536 6.580 1.00 69.06 100 THR A O 1
ATOM 825 N N . SER A 1 101 ? 7.886 6.180 6.682 1.00 71.75 101 SER A N 1
ATOM 826 C CA . SER A 1 101 ? 8.162 7.616 6.769 1.00 71.75 101 SER A CA 1
ATOM 827 C C . SER A 1 101 ? 7.387 8.191 7.948 1.00 71.75 101 SER A C 1
ATOM 829 O O . SER A 1 101 ? 6.224 7.825 8.119 1.00 71.75 101 SER A O 1
ATOM 831 N N . PRO A 1 102 ? 7.969 9.111 8.740 1.00 73.56 102 PRO A N 1
ATOM 832 C CA . PRO A 1 102 ? 7.212 9.829 9.764 1.00 73.56 102 PRO A CA 1
ATOM 833 C C . PRO A 1 102 ? 6.127 10.728 9.154 1.00 73.56 102 PRO A C 1
ATOM 835 O O . PRO A 1 102 ? 5.193 11.128 9.842 1.00 73.56 102 PRO A O 1
ATOM 838 N N . GLN A 1 103 ? 6.243 11.069 7.867 1.00 74.19 103 GLN A N 1
ATOM 839 C CA . GLN A 1 103 ? 5.250 11.873 7.167 1.00 74.19 103 GLN A CA 1
ATOM 840 C C . GLN A 1 103 ? 4.215 10.973 6.482 1.00 74.19 103 GLN A C 1
ATOM 842 O O . GLN A 1 103 ? 4.589 9.987 5.842 1.00 74.19 103 GLN A O 1
ATOM 847 N N . PRO A 1 104 ? 2.919 11.325 6.545 1.00 71.38 104 PRO A N 1
ATOM 848 C CA . PRO A 1 104 ? 1.873 10.521 5.931 1.00 71.38 104 PRO A CA 1
ATOM 849 C C . PRO A 1 104 ? 2.049 10.456 4.403 1.00 71.38 104 PRO A C 1
ATOM 851 O O . PRO A 1 104 ? 2.503 11.434 3.783 1.00 71.38 104 PRO A O 1
ATOM 854 N N . PRO A 1 105 ? 1.690 9.324 3.768 1.00 69.38 105 PRO A N 1
ATOM 855 C CA . PRO A 1 105 ? 1.765 9.188 2.321 1.00 69.38 105 PRO A CA 1
ATOM 856 C C . PRO A 1 105 ? 0.857 10.216 1.641 1.00 69.38 105 PRO A C 1
ATOM 858 O O . PRO A 1 105 ? -0.190 10.593 2.158 1.00 69.38 105 PRO A O 1
ATOM 861 N N . LEU A 1 106 ? 1.272 10.677 0.459 1.00 69.38 106 LEU A N 1
ATOM 862 C CA . LEU A 1 106 ? 0.544 11.704 -0.294 1.00 69.38 106 LEU A CA 1
ATOM 863 C C . LEU A 1 106 ? -0.857 11.238 -0.711 1.00 69.38 106 LEU A C 1
ATOM 865 O O . LEU A 1 106 ? -1.795 12.026 -0.714 1.00 69.38 106 LEU A O 1
ATOM 869 N N . ASN A 1 107 ? -0.979 9.950 -1.034 1.00 69.38 107 ASN A N 1
ATOM 870 C CA . ASN A 1 107 ? -2.242 9.308 -1.359 1.00 69.38 107 ASN A CA 1
ATOM 871 C C . ASN A 1 107 ? -2.399 8.102 -0.434 1.00 69.38 107 ASN A C 1
ATOM 873 O O . ASN A 1 107 ? -1.492 7.268 -0.356 1.00 69.38 107 ASN A O 1
ATOM 877 N N . LEU A 1 108 ? -3.553 7.998 0.214 1.00 70.44 108 LEU A N 1
ATOM 878 C CA . LEU A 1 108 ? -3.983 6.780 0.881 1.00 70.44 108 LEU A CA 1
ATOM 879 C C . LEU A 1 108 ? -4.526 5.837 -0.198 1.00 70.44 108 LEU A C 1
ATOM 881 O O . LEU A 1 108 ? -5.365 6.246 -1.001 1.00 70.44 108 LEU A O 1
ATOM 885 N N . TYR A 1 109 ? -4.012 4.612 -0.269 1.00 65.81 109 TYR A N 1
ATOM 886 C CA . TYR A 1 109 ? -4.606 3.596 -1.130 1.00 65.81 109 TYR A CA 1
ATOM 887 C C . TYR A 1 109 ? -5.638 2.848 -0.300 1.00 65.81 109 TYR A C 1
ATOM 889 O O . TYR A 1 109 ? -5.272 2.127 0.626 1.00 65.81 109 TYR A O 1
ATOM 897 N N . LEU A 1 110 ? -6.908 3.079 -0.607 1.00 65.25 110 LEU A N 1
ATOM 898 C CA . LEU A 1 110 ? -7.988 2.228 -0.145 1.00 65.25 110 LEU A CA 1
ATOM 899 C C . LEU A 1 110 ? -8.135 1.150 -1.204 1.00 65.25 110 LEU A C 1
ATOM 901 O O . LEU A 1 110 ? -8.366 1.455 -2.370 1.00 65.25 110 LEU A O 1
ATOM 905 N N . ASN A 1 111 ? -7.881 -0.086 -0.813 1.00 62.72 111 A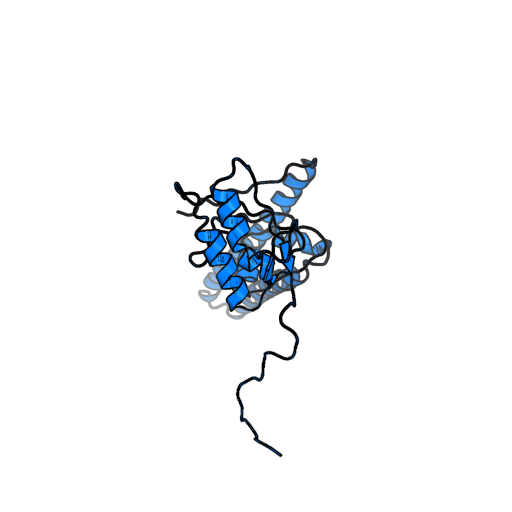SN A N 1
ATOM 906 C CA . ASN A 1 111 ? -8.241 -1.238 -1.616 1.00 62.72 111 ASN A CA 1
ATOM 907 C C . ASN A 1 111 ? -9.362 -1.951 -0.874 1.00 62.72 111 ASN A C 1
ATOM 909 O O . ASN A 1 111 ? -9.363 -1.915 0.358 1.00 62.72 111 ASN A O 1
ATOM 913 N N . ASP A 1 112 ? -10.216 -2.670 -1.589 1.00 61.88 112 ASP A N 1
ATOM 914 C CA . ASP A 1 112 ? -11.278 -3.507 -1.005 1.00 61.88 112 ASP A CA 1
ATOM 915 C C . ASP A 1 112 ? -10.713 -4.770 -0.310 1.00 61.88 112 ASP A C 1
ATOM 917 O O . ASP A 1 112 ? -11.367 -5.804 -0.209 1.00 61.88 112 ASP A O 1
ATOM 921 N N . GLY A 1 113 ? -9.449 -4.708 0.120 1.00 59.88 113 GLY A N 1
ATOM 922 C CA . GLY A 1 113 ? -8.651 -5.844 0.542 1.00 59.88 113 GLY A CA 1
ATOM 923 C C . GLY A 1 113 ? -8.112 -6.690 -0.614 1.00 59.88 113 GLY A C 1
ATOM 924 O O . GLY A 1 113 ? -8.369 -6.456 -1.796 1.00 59.88 113 GLY A O 1
ATOM 925 N N . GLY A 1 114 ? -7.257 -7.650 -0.270 1.00 64.56 114 GLY A N 1
ATOM 926 C CA . GLY A 1 114 ? -6.798 -8.701 -1.177 1.00 64.56 114 GLY A CA 1
ATOM 927 C C . GLY A 1 114 ? -7.619 -9.978 -0.997 1.00 64.56 114 GLY A C 1
ATOM 928 O O . GLY A 1 114 ? -8.368 -10.109 -0.038 1.00 64.56 114 GLY A O 1
ATOM 929 N N . LEU A 1 115 ? -7.414 -10.973 -1.870 1.00 68.31 115 LEU A N 1
ATOM 930 C CA . LEU A 1 115 ? -8.079 -12.289 -1.778 1.00 68.31 115 LEU A CA 1
ATOM 931 C C . LEU A 1 115 ? -7.885 -12.978 -0.409 1.00 68.31 115 LEU A C 1
ATOM 933 O O . LEU A 1 115 ? -8.675 -13.827 -0.021 1.00 68.31 115 LEU A O 1
ATOM 937 N N . ILE A 1 116 ? -6.800 -12.631 0.286 1.00 70.56 116 ILE A N 1
ATOM 938 C CA . ILE A 1 116 ? -6.407 -13.204 1.577 1.00 70.56 116 ILE A CA 1
ATOM 939 C C . ILE A 1 116 ? -7.053 -12.445 2.748 1.00 70.56 116 ILE A C 1
ATOM 941 O O . ILE A 1 116 ? -7.248 -13.017 3.813 1.00 70.56 116 ILE A O 1
ATOM 945 N N . GLU A 1 117 ? -7.377 -11.162 2.572 1.00 77.38 117 GLU A N 1
ATOM 946 C CA . GLU A 1 117 ? -7.753 -10.267 3.664 1.00 77.38 117 GLU A CA 1
ATOM 947 C C . GLU A 1 117 ? -8.550 -9.069 3.128 1.00 77.38 117 GLU A C 1
ATOM 949 O O . GLU A 1 117 ? -8.005 -8.249 2.386 1.00 77.38 117 GLU A O 1
ATOM 954 N N . CYS A 1 118 ? -9.807 -8.921 3.556 1.00 82.81 118 CYS A N 1
ATOM 955 C CA . CYS A 1 118 ? -10.698 -7.850 3.088 1.00 82.81 118 CYS A CA 1
ATOM 956 C C . CYS A 1 118 ? -10.411 -6.472 3.724 1.00 82.81 118 CYS A C 1
ATOM 958 O O . CYS A 1 118 ? -10.758 -5.447 3.150 1.00 82.81 118 CYS A O 1
ATOM 960 N N . LEU A 1 119 ? -9.762 -6.420 4.894 1.00 87.75 119 LEU A N 1
ATOM 961 C CA . LEU A 1 119 ? -9.624 -5.181 5.678 1.00 87.75 119 LEU A CA 1
ATOM 962 C C . LEU A 1 119 ? -8.323 -4.400 5.429 1.00 87.75 119 LEU A C 1
ATOM 964 O O . LEU A 1 119 ? -8.244 -3.214 5.748 1.00 87.75 119 LEU A O 1
ATOM 968 N N . GLY A 1 120 ? -7.277 -5.054 4.917 1.00 87.06 120 GLY A N 1
ATOM 969 C CA . GLY A 1 120 ? -5.927 -4.479 4.797 1.00 87.06 120 GLY A CA 1
ATOM 970 C C . GLY A 1 120 ? -5.219 -4.172 6.134 1.00 87.06 120 GLY A C 1
ATOM 971 O O . GLY A 1 120 ? -4.102 -3.642 6.126 1.00 87.06 120 GLY A O 1
ATOM 972 N N . LEU A 1 121 ? -5.833 -4.522 7.265 1.00 90.69 121 LEU A N 1
ATOM 973 C CA . LEU A 1 121 ? -5.303 -4.505 8.624 1.00 90.69 121 LEU A CA 1
ATOM 974 C C . LEU A 1 121 ? -3.926 -5.188 8.766 1.00 90.69 121 LEU A C 1
ATOM 976 O O . LEU A 1 121 ? -3.027 -4.570 9.330 1.00 90.69 121 LEU A O 1
ATOM 980 N N . ILE A 1 122 ? -3.691 -6.392 8.232 1.00 91.50 122 ILE A N 1
ATOM 981 C CA . ILE A 1 122 ? -2.404 -7.112 8.365 1.00 91.50 122 ILE A CA 1
ATOM 982 C C . ILE A 1 122 ? -1.260 -6.283 7.786 1.00 91.50 122 ILE A C 1
ATOM 984 O O . ILE A 1 122 ? -0.181 -6.175 8.375 1.00 91.50 122 ILE A O 1
ATOM 988 N N . SER A 1 123 ? -1.496 -5.635 6.645 1.00 85.50 123 SER A N 1
ATOM 989 C CA . SER A 1 123 ? -0.490 -4.781 6.014 1.00 85.50 123 SER A CA 1
ATOM 990 C C . SER A 1 123 ? -0.131 -3.555 6.868 1.00 85.50 123 SER A C 1
ATOM 992 O O . SER A 1 123 ? 1.028 -3.128 6.868 1.00 85.50 123 SER A O 1
ATOM 994 N N . LEU A 1 124 ? -1.095 -3.016 7.624 1.00 87.75 124 LEU A N 1
ATOM 995 C CA . LEU A 1 124 ? -0.891 -1.910 8.563 1.00 87.75 124 LEU A CA 1
ATOM 996 C C . LEU A 1 124 ? -0.170 -2.381 9.833 1.00 87.75 124 LEU A C 1
ATOM 998 O O . LEU A 1 124 ? 0.754 -1.711 10.300 1.00 87.75 124 LEU A O 1
ATOM 1002 N N . LEU A 1 125 ? -0.522 -3.564 10.339 1.00 91.62 125 LEU A N 1
ATOM 1003 C CA . LEU A 1 125 ? 0.113 -4.180 11.505 1.00 91.62 125 LEU A CA 1
ATOM 1004 C C . LEU A 1 125 ? 1.584 -4.516 11.247 1.00 91.62 125 LEU A C 1
ATOM 1006 O O . LEU A 1 125 ? 2.441 -4.177 12.061 1.00 91.62 125 LEU A O 1
ATOM 1010 N N . ARG A 1 126 ? 1.923 -5.076 10.077 1.00 87.19 126 ARG A N 1
ATOM 1011 C CA . ARG A 1 126 ? 3.326 -5.317 9.677 1.00 87.19 126 ARG A CA 1
ATOM 1012 C C . ARG A 1 126 ? 4.155 -4.030 9.621 1.00 87.19 126 ARG A C 1
ATOM 1014 O O . ARG A 1 126 ? 5.359 -4.061 9.859 1.00 87.19 126 ARG A O 1
ATOM 1021 N N . ARG A 1 127 ? 3.520 -2.886 9.336 1.00 82.88 127 ARG A N 1
ATOM 1022 C CA . ARG A 1 127 ? 4.155 -1.554 9.346 1.00 82.88 127 ARG A CA 1
ATOM 1023 C C . ARG A 1 127 ? 4.196 -0.906 10.730 1.00 82.88 127 ARG A C 1
ATOM 1025 O O . ARG A 1 127 ? 4.731 0.195 10.846 1.00 82.88 127 ARG A O 1
ATOM 1032 N N . ARG A 1 128 ? 3.644 -1.562 11.755 1.00 88.88 128 ARG A N 1
ATOM 1033 C CA . ARG A 1 128 ? 3.549 -1.064 13.133 1.00 88.88 128 ARG A CA 1
ATOM 1034 C C . ARG A 1 128 ? 2.911 0.324 13.214 1.00 88.88 128 ARG A C 1
ATOM 1036 O O . ARG A 1 128 ? 3.404 1.215 13.905 1.00 88.88 128 ARG A O 1
ATOM 1043 N N . CYS A 1 129 ? 1.831 0.536 12.464 1.00 82.75 129 CYS A N 1
ATOM 1044 C CA . CYS A 1 129 ? 1.112 1.805 12.496 1.00 82.75 129 CYS A CA 1
ATOM 1045 C C . CYS A 1 129 ? 0.559 2.075 13.907 1.00 82.75 129 CYS A C 1
ATOM 1047 O O . CYS A 1 129 ? -0.094 1.215 14.498 1.00 82.75 129 CYS A O 1
ATOM 1049 N N . GLN A 1 130 ? 0.810 3.282 14.433 1.00 86.38 130 GLN A N 1
ATOM 1050 C CA . GLN A 1 130 ? 0.334 3.700 15.760 1.00 86.38 130 GLN A CA 1
ATOM 1051 C C . GLN A 1 130 ? -1.186 3.913 15.785 1.00 86.38 130 GLN A C 1
ATOM 1053 O O . GLN A 1 130 ? -1.846 3.581 16.763 1.00 86.38 130 GLN A O 1
ATOM 1058 N N . TRP A 1 131 ? -1.730 4.470 14.703 1.00 86.75 131 TRP A N 1
ATOM 1059 C CA . TRP A 1 131 ? -3.153 4.746 14.544 1.00 86.75 131 TRP A CA 1
ATOM 1060 C C . TRP A 1 131 ? -3.632 4.115 13.246 1.00 86.75 131 TRP A C 1
ATOM 1062 O O . TRP A 1 131 ? -3.039 4.336 12.188 1.00 86.75 131 TRP A O 1
ATOM 1072 N N . MET A 1 132 ? -4.699 3.331 13.333 1.00 89.75 132 MET A N 1
ATOM 1073 C CA . MET A 1 132 ? -5.321 2.665 12.196 1.00 89.75 132 MET A CA 1
ATOM 1074 C C . MET A 1 132 ? -6.812 2.972 12.235 1.00 89.75 132 MET A C 1
ATOM 1076 O O . MET A 1 132 ? -7.461 2.779 13.260 1.00 89.75 132 MET A O 1
ATOM 1080 N N . LEU A 1 133 ? -7.339 3.471 11.120 1.00 90.62 133 LEU A N 1
ATOM 1081 C CA . LEU A 1 133 ? -8.771 3.574 10.890 1.00 90.62 133 LEU A CA 1
ATOM 1082 C C . LEU A 1 133 ? -9.114 2.521 9.846 1.00 90.62 133 LEU A C 1
ATOM 1084 O O . LEU A 1 133 ? -8.708 2.650 8.692 1.00 90.62 133 LEU A O 1
ATOM 1088 N N . VAL A 1 134 ? -9.809 1.476 10.275 1.00 90.06 134 VAL A N 1
ATOM 1089 C CA . VAL A 1 134 ? -10.227 0.372 9.413 1.00 90.06 134 VAL A CA 1
ATOM 1090 C C . VAL A 1 134 ? -11.735 0.449 9.263 1.00 90.06 134 VAL A C 1
ATOM 1092 O O . VAL A 1 134 ? -12.459 0.540 10.252 1.00 90.06 134 VAL A O 1
ATOM 1095 N N . THR A 1 135 ? -12.195 0.456 8.019 1.00 89.69 135 THR A N 1
ATOM 1096 C CA . THR A 1 135 ? -13.615 0.422 7.678 1.00 89.69 135 THR A CA 1
ATOM 1097 C C . THR A 1 135 ? -13.930 -0.946 7.108 1.00 89.69 135 THR A C 1
ATOM 1099 O O . THR A 1 135 ? -13.429 -1.288 6.039 1.00 89.69 135 THR A O 1
ATOM 1102 N N . ASP A 1 136 ? -14.748 -1.714 7.819 1.00 89.38 136 ASP A N 1
ATOM 1103 C CA . ASP A 1 136 ? -15.286 -2.960 7.293 1.00 89.38 136 ASP A CA 1
ATOM 1104 C C . ASP A 1 136 ? -16.493 -2.640 6.405 1.00 89.38 136 ASP A C 1
ATOM 1106 O O . ASP A 1 136 ? -17.507 -2.124 6.875 1.00 89.38 136 ASP A O 1
ATOM 1110 N N . ALA A 1 137 ? -16.338 -2.874 5.104 1.00 85.94 137 ALA A N 1
ATOM 1111 C CA . ALA A 1 137 ? -17.392 -2.708 4.108 1.00 85.94 137 ALA A CA 1
ATOM 1112 C C . ALA A 1 137 ? -17.936 -4.062 3.619 1.00 85.94 137 ALA A C 1
ATOM 1114 O O . ALA A 1 137 ? -18.629 -4.117 2.601 1.00 85.94 137 ALA A O 1
ATOM 1115 N N . THR A 1 138 ? -17.604 -5.161 4.304 1.00 85.75 138 THR A N 1
ATOM 1116 C CA . THR A 1 138 ? -18.107 -6.484 3.941 1.00 85.75 138 THR A CA 1
ATOM 1117 C C . THR A 1 138 ? -19.597 -6.613 4.253 1.00 85.75 138 THR A C 1
ATOM 1119 O O . THR A 1 138 ? -20.135 -5.989 5.169 1.00 85.75 138 THR A O 1
ATOM 1122 N N . ALA A 1 139 ? -20.300 -7.399 3.436 1.00 86.69 139 ALA A N 1
ATOM 1123 C CA . ALA A 1 139 ? -21.722 -7.652 3.623 1.00 86.69 139 ALA A CA 1
ATOM 1124 C C . AL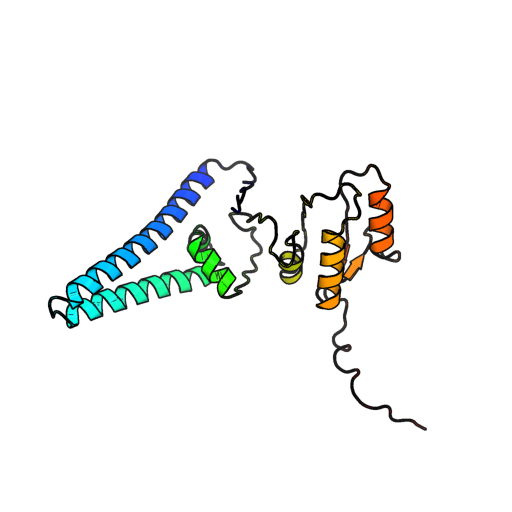A A 1 139 ? -21.931 -8.639 4.785 1.00 86.69 139 ALA A C 1
ATOM 1126 O O . ALA A 1 139 ? -22.103 -9.836 4.563 1.00 86.69 139 ALA A O 1
ATOM 1127 N N . ASP A 1 140 ? -21.913 -8.132 6.016 1.00 89.44 140 ASP A N 1
ATOM 1128 C CA . ASP A 1 140 ? -22.176 -8.903 7.232 1.00 89.44 140 ASP A CA 1
ATOM 1129 C C . ASP A 1 140 ? -23.482 -8.448 7.894 1.00 89.44 140 ASP A C 1
ATOM 1131 O O . ASP A 1 140 ? -23.516 -7.590 8.775 1.00 89.44 140 ASP A O 1
ATOM 1135 N N . PHE A 1 141 ? -24.595 -9.037 7.452 1.00 91.00 141 PHE A N 1
ATOM 1136 C CA . PHE A 1 141 ? -25.928 -8.722 7.979 1.00 91.00 141 PHE A CA 1
ATOM 1137 C C . PHE A 1 141 ? -26.108 -9.105 9.454 1.00 91.00 141 PHE A C 1
ATOM 1139 O O . PHE A 1 141 ? -27.013 -8.599 10.115 1.00 91.00 141 PHE A O 1
ATOM 1146 N N . SER A 1 142 ? -25.273 -10.014 9.953 1.00 93.06 142 SER A N 1
ATOM 1147 C CA . SER A 1 142 ? -25.305 -10.544 11.317 1.00 93.06 142 SER A CA 1
ATOM 1148 C C . SER A 1 142 ? -24.352 -9.827 12.274 1.00 93.06 142 SER A C 1
ATOM 1150 O O . SER A 1 142 ? -24.407 -10.098 13.474 1.00 93.06 142 SER A O 1
ATOM 1152 N N . MET A 1 143 ? -23.511 -8.912 11.770 1.00 91.75 143 MET A N 1
ATOM 1153 C CA . MET A 1 143 ? -22.467 -8.229 12.545 1.00 91.75 143 MET A CA 1
ATOM 1154 C C . MET A 1 143 ? -21.583 -9.221 13.328 1.00 91.75 143 MET A C 1
ATOM 1156 O O . MET A 1 143 ? -21.214 -8.972 14.474 1.00 91.75 143 MET A O 1
ATOM 1160 N N . GLU A 1 144 ? -21.258 -10.368 12.728 1.00 94.19 144 GLU A N 1
ATOM 1161 C CA . GLU A 1 144 ? -20.324 -11.349 13.302 1.00 94.19 144 GLU A CA 1
ATOM 1162 C C . GLU A 1 144 ? -18.868 -10.858 13.264 1.00 94.19 144 GLU A C 1
ATOM 1164 O O . GLU A 1 144 ? -18.013 -11.382 13.986 1.00 94.19 144 GLU A O 1
ATOM 1169 N N . LEU A 1 145 ? -18.594 -9.835 12.446 1.00 94.62 145 LEU A N 1
ATOM 1170 C CA . LEU A 1 145 ? -17.283 -9.233 12.223 1.00 94.62 145 LEU A CA 1
ATOM 1171 C C . LEU A 1 145 ? -16.271 -10.274 11.724 1.00 94.62 145 LEU A C 1
ATOM 1173 O O . LEU A 1 145 ? -15.111 -10.269 12.142 1.00 94.62 145 LEU A O 1
ATOM 1177 N N . VAL A 1 146 ? -16.713 -11.189 10.850 1.00 93.75 146 VAL A N 1
ATOM 1178 C CA . VAL A 1 146 ? -15.924 -12.356 10.403 1.00 93.75 146 VAL A CA 1
ATOM 1179 C C . VAL A 1 146 ? -14.555 -11.927 9.873 1.00 93.75 146 VAL A C 1
ATOM 1181 O O . VAL A 1 146 ? -13.530 -12.407 10.347 1.00 93.75 146 VAL A O 1
ATOM 1184 N N . CYS A 1 147 ? -14.515 -10.941 8.973 1.00 92.94 147 CYS A N 1
ATOM 1185 C CA . CYS A 1 147 ? -13.262 -10.461 8.389 1.00 92.94 147 CYS A CA 1
ATOM 1186 C C . CYS A 1 147 ? -12.304 -9.855 9.425 1.00 92.94 147 CYS A C 1
ATOM 1188 O O . CYS A 1 147 ? -11.084 -10.001 9.296 1.00 92.94 147 CYS A O 1
ATOM 1190 N N . LEU A 1 148 ? -12.832 -9.191 10.456 1.00 95.00 148 LEU A N 1
ATOM 1191 C CA . LEU A 1 148 ? -12.028 -8.632 11.541 1.00 95.00 148 LEU A CA 1
ATOM 1192 C C . LEU A 1 148 ? -11.466 -9.733 12.439 1.00 95.00 148 LEU A C 1
ATOM 1194 O O . LEU A 1 148 ? -10.280 -9.692 12.766 1.00 95.00 148 LEU A O 1
ATOM 1198 N N . ARG A 1 149 ? -12.283 -10.729 12.795 1.00 96.25 149 ARG A N 1
ATOM 1199 C CA . ARG A 1 149 ? -11.854 -11.888 13.591 1.00 96.25 149 ARG A CA 1
ATOM 1200 C C . ARG A 1 149 ? -10.772 -12.688 12.878 1.00 96.25 149 ARG A C 1
ATOM 1202 O O . ARG A 1 149 ? -9.724 -12.938 13.471 1.00 96.25 149 ARG A O 1
ATOM 1209 N N . ASP A 1 150 ? -10.972 -12.986 11.597 1.00 94.75 150 ASP A N 1
ATOM 1210 C CA . ASP A 1 150 ? -9.986 -13.687 10.770 1.00 94.75 150 ASP A CA 1
ATOM 1211 C C . ASP A 1 150 ? -8.666 -12.905 10.695 1.00 94.75 150 ASP A C 1
ATOM 1213 O O . ASP A 1 150 ? -7.582 -13.475 10.839 1.00 94.75 150 ASP A O 1
ATOM 1217 N N . SER A 1 151 ? -8.738 -11.578 10.542 1.00 94.44 151 SER A N 1
ATOM 1218 C CA . SER A 1 151 ? -7.549 -10.718 10.525 1.00 94.44 151 SER A CA 1
ATOM 1219 C C . SER A 1 151 ? -6.833 -10.687 11.885 1.00 94.44 151 SER A C 1
ATOM 1221 O O . SER A 1 151 ? -5.604 -10.732 11.937 1.00 94.44 151 SER A O 1
ATOM 1223 N N . ILE A 1 152 ? -7.572 -10.648 12.999 1.00 96.38 152 ILE A N 1
ATOM 1224 C CA . ILE A 1 152 ? -7.006 -10.730 14.356 1.00 96.38 152 ILE A CA 1
ATOM 1225 C C . ILE A 1 152 ? -6.282 -12.066 14.546 1.00 96.38 152 ILE A C 1
ATOM 1227 O O . ILE A 1 152 ? -5.122 -12.085 14.966 1.00 96.38 152 ILE A O 1
ATOM 1231 N N . GLN A 1 153 ? -6.935 -13.173 14.187 1.00 95.94 153 GLN A N 1
ATOM 1232 C CA . GLN A 1 153 ? -6.368 -14.513 14.296 1.00 95.94 153 GLN A CA 1
ATOM 1233 C C . GLN A 1 153 ? -5.113 -14.661 13.429 1.00 95.94 153 GLN A C 1
ATOM 1235 O O . GLN A 1 153 ? -4.093 -15.173 13.895 1.00 95.94 153 GLN A O 1
ATOM 1240 N N . MET A 1 154 ? -5.151 -14.170 12.188 1.00 94.62 154 MET A N 1
ATOM 1241 C CA . MET A 1 154 ? -4.004 -14.188 11.284 1.00 94.62 154 MET A CA 1
ATOM 1242 C C . MET A 1 154 ? -2.827 -13.393 11.866 1.00 94.62 154 MET A C 1
ATOM 1244 O O . MET A 1 154 ? -1.722 -13.930 11.961 1.00 94.62 154 MET A O 1
ATOM 1248 N N . ALA A 1 155 ? -3.057 -12.168 12.347 1.00 94.81 155 ALA A N 1
ATOM 1249 C CA . ALA A 1 155 ? -2.018 -11.341 12.965 1.00 94.81 155 ALA A CA 1
ATOM 1250 C C . ALA A 1 155 ? -1.393 -11.983 14.215 1.00 94.81 155 ALA A C 1
ATOM 1252 O O . ALA A 1 155 ? -0.179 -11.889 14.416 1.00 94.81 155 ALA A O 1
ATOM 1253 N N . GLN A 1 156 ? -2.201 -12.656 15.039 1.00 94.94 156 GLN A N 1
ATOM 1254 C CA . GLN A 1 156 ? -1.715 -13.407 16.198 1.00 94.94 156 GLN A CA 1
ATOM 1255 C C . GLN A 1 156 ? -0.904 -14.641 15.778 1.00 94.94 156 GLN A C 1
ATOM 1257 O O . GLN A 1 156 ? 0.159 -14.895 16.345 1.00 94.94 156 GLN A O 1
ATOM 1262 N N . SER A 1 157 ? -1.361 -15.383 14.762 1.00 93.94 157 SER A N 1
ATOM 1263 C CA . SER A 1 157 ? -0.665 -16.569 14.242 1.00 93.94 157 SER A CA 1
ATOM 1264 C C . SER A 1 157 ? 0.705 -16.235 13.641 1.00 93.94 157 SER A C 1
ATOM 1266 O O . SER A 1 157 ? 1.669 -16.973 13.842 1.00 93.94 157 SER A O 1
ATOM 1268 N N . GLU A 1 158 ? 0.818 -15.077 12.983 1.00 93.69 158 GLU A N 1
ATOM 1269 C CA . GLU A 1 158 ? 2.070 -14.540 12.441 1.00 93.69 158 GLU A CA 1
ATOM 1270 C C . GLU A 1 158 ? 2.963 -13.887 13.505 1.00 93.69 158 GLU A C 1
ATOM 1272 O O . GLU A 1 158 ? 4.053 -13.413 13.186 1.00 93.69 158 GLU A O 1
ATOM 1277 N N . ARG A 1 159 ? 2.521 -13.848 14.768 1.00 93.62 159 ARG A N 1
ATOM 1278 C CA . ARG A 1 159 ? 3.208 -13.154 15.860 1.00 93.62 159 ARG A CA 1
ATOM 1279 C C . ARG A 1 159 ? 3.525 -11.684 15.517 1.00 93.62 159 ARG A C 1
ATOM 1281 O O . ARG A 1 159 ? 4.632 -11.205 15.762 1.00 93.62 159 ARG A O 1
ATOM 1288 N N . LEU A 1 160 ? 2.547 -10.945 14.974 1.00 92.75 160 LEU A N 1
ATOM 1289 C CA . LEU A 1 160 ? 2.678 -9.507 14.671 1.00 92.75 160 LEU A CA 1
ATOM 1290 C C . LEU A 1 160 ? 2.325 -8.589 15.851 1.00 92.75 160 LEU A C 1
ATOM 1292 O O . LEU A 1 160 ? 3.105 -7.706 16.210 1.00 92.75 160 LEU A O 1
ATOM 1296 N N . CYS A 1 161 ? 1.167 -8.814 16.474 1.00 95.56 161 CYS A N 1
ATOM 1297 C CA . CYS A 1 161 ? 0.703 -8.132 17.688 1.00 95.56 161 CYS A CA 1
ATOM 1298 C C . CYS A 1 161 ? -0.352 -8.940 18.470 1.00 95.56 161 CYS A C 1
ATOM 1300 O O . CYS A 1 161 ? -1.002 -9.832 17.920 1.00 95.56 161 CYS A O 1
ATOM 1302 N N . SER A 1 162 ? -0.595 -8.572 19.727 1.00 96.19 162 SER A N 1
ATOM 1303 C CA . SER A 1 162 ? -1.806 -8.960 20.459 1.00 96.19 162 SER A CA 1
ATOM 1304 C C . SER A 1 162 ? -2.827 -7.820 20.475 1.00 96.19 162 SER A C 1
ATOM 1306 O O . SER A 1 162 ? -2.487 -6.651 20.279 1.00 96.19 162 SER A O 1
ATOM 1308 N N . PHE A 1 163 ? -4.095 -8.173 20.680 1.00 97.38 163 PHE A N 1
ATOM 1309 C CA . PHE A 1 163 ? -5.216 -7.236 20.710 1.00 97.38 163 PHE A CA 1
ATOM 1310 C C . PHE A 1 163 ? -5.868 -7.264 22.089 1.00 97.38 163 PHE A C 1
ATOM 1312 O O . PHE A 1 163 ? -5.958 -8.327 22.703 1.00 97.38 163 PHE A O 1
ATOM 1319 N N . PHE A 1 164 ? -6.322 -6.110 22.568 1.00 97.25 164 PHE A N 1
ATOM 1320 C CA . PHE A 1 164 ? -6.937 -5.967 23.888 1.00 97.25 164 PHE A CA 1
ATOM 1321 C C . PHE A 1 164 ? -8.017 -4.880 23.888 1.00 97.25 164 PHE A C 1
ATOM 1323 O O . PHE A 1 164 ? -8.059 -4.036 22.990 1.00 97.25 164 PHE A O 1
ATOM 1330 N N . ASP A 1 165 ? -8.883 -4.893 24.899 1.00 97.75 165 ASP A N 1
ATOM 1331 C CA . ASP A 1 165 ? -9.837 -3.812 25.144 1.00 97.75 165 ASP A CA 1
ATOM 1332 C C . ASP A 1 165 ? -9.116 -2.625 25.813 1.00 97.75 165 ASP A C 1
ATOM 1334 O O . ASP A 1 165 ? -8.543 -2.794 26.891 1.00 97.75 165 ASP A O 1
ATOM 1338 N N . PRO A 1 166 ? -9.091 -1.427 25.195 1.00 96.25 166 PRO A N 1
ATOM 1339 C CA . PRO A 1 166 ? -8.449 -0.254 25.781 1.00 96.25 166 PRO A CA 1
ATOM 1340 C C . PRO A 1 166 ? -8.994 0.156 27.153 1.00 96.25 166 PRO A C 1
ATOM 1342 O O . PRO A 1 166 ? -8.255 0.788 27.907 1.00 96.25 166 PRO A O 1
ATOM 1345 N N . GLU A 1 167 ? -10.260 -0.147 27.447 1.00 97.12 167 GLU A N 1
ATOM 1346 C CA . GLU A 1 167 ? -10.907 0.202 28.714 1.00 97.12 167 GLU A CA 1
ATOM 1347 C C . GLU A 1 167 ? -10.679 -0.886 29.782 1.00 97.12 167 GLU A C 1
ATOM 1349 O O . GLU A 1 167 ? -10.546 -0.565 30.963 1.00 97.12 167 GLU A O 1
ATOM 1354 N N . ASP A 1 168 ? -10.558 -2.157 29.373 1.00 97.50 168 ASP A N 1
ATOM 1355 C CA . ASP A 1 168 ? -10.221 -3.292 30.247 1.00 97.50 168 ASP A CA 1
ATOM 1356 C C . ASP A 1 168 ? -9.241 -4.290 29.583 1.00 97.50 168 ASP A C 1
ATOM 1358 O O . ASP A 1 168 ? -9.646 -5.316 29.021 1.00 97.50 168 ASP A O 1
ATOM 1362 N N . PRO A 1 169 ? -7.917 -4.053 29.684 1.00 96.00 169 PRO A N 1
ATOM 1363 C CA . PRO A 1 169 ? -6.915 -4.879 29.008 1.00 96.00 169 PRO A CA 1
ATOM 1364 C C . PRO A 1 169 ? -6.906 -6.360 29.416 1.00 96.00 169 PRO A C 1
ATOM 1366 O O . PRO A 1 169 ? -6.378 -7.189 28.675 1.00 96.00 169 PRO A O 1
ATOM 1369 N N . CYS A 1 170 ? -7.472 -6.709 30.576 1.00 96.12 170 CYS A N 1
ATOM 1370 C CA . CYS A 1 170 ? -7.484 -8.076 31.098 1.00 96.12 170 CYS A CA 1
ATOM 1371 C C . CYS A 1 170 ? -8.569 -8.955 30.462 1.00 96.12 170 CYS A C 1
ATOM 1373 O O . CYS A 1 170 ? -8.476 -10.181 30.521 1.00 96.12 170 CYS A O 1
ATOM 1375 N N . ARG A 1 171 ? -9.596 -8.346 29.861 1.00 94.88 171 ARG A N 1
ATOM 1376 C CA . ARG A 1 171 ? -10.772 -9.049 29.333 1.00 94.88 171 ARG A CA 1
ATOM 1377 C C . ARG A 1 171 ? -10.506 -9.802 28.025 1.00 94.88 171 ARG A C 1
ATOM 1379 O O . ARG A 1 171 ? -11.204 -10.767 27.718 1.00 94.88 171 ARG A O 1
ATOM 1386 N N . GLY A 1 172 ? -9.488 -9.386 27.273 1.00 93.06 172 GLY A N 1
ATOM 1387 C CA . GLY A 1 172 ? -9.224 -9.876 25.919 1.00 93.06 172 GLY A CA 1
ATOM 1388 C C . GLY A 1 172 ? -10.147 -9.246 24.868 1.00 93.06 172 GLY A C 1
ATOM 1389 O O . GLY A 1 172 ? -11.050 -8.475 25.187 1.00 93.06 172 GLY A O 1
ATOM 1390 N N . VAL A 1 173 ? -9.892 -9.545 23.591 1.00 97.12 173 VAL A N 1
ATOM 1391 C CA . VAL A 1 173 ? -10.601 -8.907 22.467 1.00 97.12 173 VAL A CA 1
ATOM 1392 C C . VAL A 1 173 ? -11.925 -9.592 22.115 1.00 97.12 173 VAL A C 1
ATOM 1394 O O . VAL A 1 173 ? -12.857 -8.911 21.703 1.00 97.12 173 VAL A O 1
ATOM 1397 N N . ASP A 1 174 ? -12.057 -10.909 22.304 1.00 97.19 174 ASP A N 1
ATOM 1398 C CA . ASP A 1 174 ? -13.268 -11.633 21.886 1.00 97.19 174 ASP A CA 1
ATOM 1399 C C . ASP A 1 174 ? -14.542 -11.164 22.607 1.00 97.19 174 ASP A C 1
ATOM 1401 O O . ASP A 1 174 ? -15.515 -10.853 21.916 1.00 97.19 174 ASP A O 1
ATOM 1405 N N . PRO A 1 175 ? -14.555 -10.992 23.947 1.00 97.69 175 PRO A N 1
ATOM 1406 C CA . PRO A 1 175 ? -15.738 -10.475 24.632 1.00 97.69 175 PRO A CA 1
ATOM 1407 C C . PRO A 1 175 ? -16.088 -9.041 24.217 1.00 97.69 175 PRO A C 1
ATOM 1409 O O . PRO A 1 175 ? -17.256 -8.667 24.217 1.00 97.69 175 PRO A O 1
ATOM 1412 N N . LEU A 1 176 ? -15.085 -8.235 23.853 1.00 97.69 176 LEU A N 1
ATOM 1413 C CA . LEU A 1 176 ? -15.291 -6.882 23.338 1.00 97.69 176 LEU A CA 1
ATOM 1414 C C . LEU A 1 176 ? -15.990 -6.909 21.965 1.00 97.69 176 LEU A C 1
ATOM 1416 O O . LEU A 1 176 ? -16.883 -6.098 21.713 1.00 97.69 176 LEU A O 1
ATOM 1420 N N . LEU A 1 177 ? -15.608 -7.838 21.081 1.00 97.44 177 LEU A N 1
ATOM 1421 C CA . LEU A 1 177 ? -16.272 -8.030 19.785 1.00 97.44 177 LEU A CA 1
ATOM 1422 C C . LEU A 1 177 ? -17.725 -8.486 19.962 1.00 97.44 177 LEU A C 1
ATOM 1424 O O . LEU A 1 177 ? -18.617 -7.984 19.275 1.00 97.44 177 LEU A O 1
ATOM 1428 N N . ASP A 1 178 ? -17.966 -9.392 20.911 1.00 97.31 178 ASP A N 1
ATOM 1429 C CA . ASP A 1 178 ? -19.308 -9.883 21.229 1.00 97.31 178 ASP A CA 1
ATOM 1430 C C . ASP A 1 178 ? -20.198 -8.778 21.810 1.00 97.31 178 ASP A C 1
ATOM 1432 O O . ASP A 1 178 ? -21.357 -8.645 21.416 1.00 97.31 178 ASP A O 1
ATOM 1436 N N . ASP A 1 179 ? -19.669 -7.935 22.698 1.00 97.44 179 ASP A N 1
ATOM 1437 C CA . ASP A 1 179 ? -20.398 -6.777 23.218 1.00 97.44 179 ASP A CA 1
ATOM 1438 C C . ASP A 1 179 ? -20.752 -5.792 22.102 1.00 97.44 179 ASP A C 1
ATOM 1440 O O . ASP A 1 179 ? -21.882 -5.303 22.037 1.00 97.44 179 ASP A O 1
ATOM 1444 N N . PHE A 1 180 ? -19.805 -5.515 21.199 1.00 96.88 180 PHE A N 1
ATOM 1445 C CA . PHE A 1 180 ? -20.019 -4.577 20.101 1.00 96.88 180 PHE A CA 1
ATOM 1446 C C . PHE A 1 180 ? -21.163 -5.021 19.187 1.00 96.88 180 PHE A C 1
ATOM 1448 O O . PHE A 1 180 ? -22.012 -4.193 18.852 1.00 96.88 180 PHE A O 1
ATOM 1455 N N . LYS A 1 181 ? -21.240 -6.320 18.868 1.00 95.50 181 LYS A N 1
ATOM 1456 C CA . LYS A 1 181 ? -22.324 -6.929 18.080 1.00 95.50 181 LYS A CA 1
ATOM 1457 C C . LYS A 1 181 ? -23.717 -6.660 18.660 1.00 95.50 181 LYS A C 1
ATOM 1459 O O . LYS A 1 181 ? -24.668 -6.459 17.910 1.00 95.50 181 LYS A O 1
ATOM 1464 N N . HIS A 1 182 ? -23.845 -6.646 19.986 1.00 96.50 182 HIS A N 1
ATOM 1465 C CA . HIS A 1 182 ? -25.117 -6.386 20.672 1.00 96.50 182 HIS A CA 1
ATOM 1466 C C . HIS A 1 182 ? -25.332 -4.901 21.008 1.00 96.50 182 HIS A C 1
ATOM 1468 O O . HIS A 1 182 ? -26.414 -4.508 21.452 1.00 96.50 182 HIS A O 1
ATOM 1474 N N . SER A 1 183 ? -24.313 -4.065 20.811 1.00 96.50 183 SER A N 1
ATOM 1475 C CA . SER A 1 183 ? -24.361 -2.639 21.110 1.00 96.50 183 SER A CA 1
ATOM 1476 C C . SER A 1 183 ? -25.008 -1.822 19.982 1.00 96.50 183 SER A C 1
ATOM 1478 O O . SER A 1 183 ? -25.142 -2.265 18.847 1.00 96.50 183 SER A O 1
ATOM 1480 N N . GLN A 1 184 ? -25.375 -0.575 20.286 1.00 95.94 184 GLN A N 1
ATOM 1481 C CA . GLN A 1 184 ? -25.765 0.435 19.287 1.00 95.94 184 GLN A CA 1
ATOM 1482 C C . GLN A 1 184 ? -24.583 1.346 18.897 1.00 95.94 184 GLN A C 1
ATOM 1484 O O . GLN A 1 184 ? -24.776 2.437 18.349 1.00 95.94 184 GLN A O 1
ATOM 1489 N N . ALA A 1 185 ? -23.352 0.962 19.250 1.00 95.12 185 ALA A N 1
ATOM 1490 C CA . ALA A 1 185 ? -22.176 1.775 18.988 1.00 95.12 185 ALA A CA 1
ATOM 1491 C C . ALA A 1 185 ? -21.871 1.823 17.483 1.00 95.12 185 ALA A C 1
ATOM 1493 O O . ALA A 1 185 ? -22.006 0.843 16.759 1.00 95.12 185 ALA A O 1
ATOM 1494 N N . LYS A 1 186 ? -21.441 2.994 17.001 1.00 94.31 186 LYS A N 1
ATOM 1495 C CA . LYS A 1 186 ? -21.127 3.214 15.577 1.00 94.31 186 LYS A CA 1
ATOM 1496 C C . LYS A 1 186 ? -19.698 2.829 15.201 1.00 94.31 186 LYS A C 1
ATOM 1498 O O . LYS A 1 186 ? -19.374 2.777 14.021 1.00 94.31 186 LYS A O 1
ATOM 1503 N N . TYR A 1 187 ? -18.832 2.663 16.192 1.00 95.50 187 TYR A N 1
ATOM 1504 C CA . TYR A 1 187 ? -17.424 2.354 16.006 1.00 95.50 187 TYR A CA 1
ATOM 1505 C C . TYR A 1 187 ? -16.925 1.502 17.167 1.00 95.50 187 TYR A C 1
ATOM 1507 O O . TYR A 1 187 ? -17.414 1.622 18.291 1.00 95.50 187 TYR A O 1
ATOM 1515 N N . LEU A 1 188 ? -15.926 0.678 16.873 1.00 96.62 188 LEU A N 1
ATOM 1516 C CA . LEU A 1 188 ? -15.241 -0.182 17.822 1.00 96.62 188 LEU A CA 1
ATOM 1517 C C . LEU A 1 188 ? -13.800 0.302 17.990 1.00 96.62 188 LEU A C 1
ATOM 1519 O O . LEU A 1 188 ? -13.133 0.621 17.004 1.00 96.62 188 LEU A O 1
ATOM 1523 N N . ARG A 1 189 ? -13.308 0.350 19.230 1.00 97.38 189 ARG A N 1
ATOM 1524 C CA . ARG A 1 189 ? -11.915 0.693 19.530 1.00 97.38 189 ARG A CA 1
ATOM 1525 C C . ARG A 1 189 ? -11.200 -0.537 20.072 1.00 97.38 189 ARG A C 1
ATOM 1527 O O . ARG A 1 189 ? -11.596 -1.066 21.098 1.00 97.38 189 ARG A O 1
ATOM 1534 N N . ILE A 1 190 ? -10.132 -0.949 19.396 1.00 97.75 190 ILE A N 1
ATOM 1535 C CA . ILE A 1 190 ? -9.309 -2.095 19.791 1.00 97.75 190 ILE A CA 1
ATOM 1536 C C . ILE A 1 190 ? -7.893 -1.597 20.077 1.00 97.75 190 ILE A C 1
ATOM 1538 O O . ILE A 1 190 ? -7.322 -0.836 19.293 1.00 97.75 190 ILE A O 1
ATOM 1542 N N . GLY A 1 191 ? -7.338 -2.002 21.216 1.00 97.19 191 GLY A N 1
ATOM 1543 C CA . GLY A 1 191 ? -5.944 -1.783 21.574 1.00 97.19 191 GLY A CA 1
ATOM 1544 C C . GLY A 1 191 ? -5.048 -2.805 20.883 1.00 97.19 191 GLY A C 1
ATOM 1545 O O . GLY A 1 191 ? -5.410 -3.973 20.769 1.00 97.19 191 GLY A O 1
ATOM 1546 N N . VAL A 1 192 ? -3.877 -2.369 20.422 1.00 96.75 192 VAL A N 1
ATOM 1547 C CA . VAL A 1 192 ? -2.877 -3.231 19.778 1.00 96.75 192 VAL A CA 1
ATOM 1548 C C . VAL A 1 192 ? -1.574 -3.130 20.555 1.00 96.75 192 VAL A C 1
ATOM 1550 O O . VAL A 1 192 ? -1.063 -2.029 20.766 1.00 96.75 192 VAL A O 1
ATOM 1553 N N . LEU A 1 193 ? -1.036 -4.272 20.978 1.00 95.56 193 LEU A N 1
ATOM 1554 C CA . LEU A 1 193 ? 0.252 -4.373 21.654 1.00 95.56 193 LEU A CA 1
ATOM 1555 C C . LEU A 1 193 ? 1.237 -5.122 20.753 1.00 95.56 193 LEU A C 1
ATOM 1557 O O . LEU A 1 193 ? 1.072 -6.307 20.462 1.00 95.56 193 LEU A O 1
ATOM 1561 N N . TYR A 1 194 ? 2.264 -4.413 20.296 1.00 94.06 194 TYR A N 1
ATOM 1562 C CA . TYR A 1 194 ? 3.365 -4.996 19.529 1.00 94.06 194 TYR A CA 1
ATOM 1563 C C . TYR A 1 194 ? 4.412 -5.615 20.464 1.00 94.06 194 TYR A C 1
ATOM 1565 O O . TYR A 1 194 ? 4.509 -5.231 21.628 1.00 94.06 194 TYR A O 1
ATOM 1573 N N . ASP A 1 195 ? 5.211 -6.550 19.940 1.00 87.12 195 ASP A N 1
ATOM 1574 C CA . ASP A 1 195 ? 6.358 -7.160 20.639 1.00 87.12 195 ASP A CA 1
ATOM 1575 C C . ASP A 1 195 ? 6.006 -7.871 21.963 1.00 87.12 195 ASP A C 1
ATOM 1577 O O . ASP A 1 195 ? 6.844 -8.019 22.850 1.00 87.12 195 ASP A O 1
ATOM 1581 N N . CYS A 1 196 ? 4.767 -8.349 22.106 1.00 83.00 196 CYS A N 1
ATOM 1582 C CA . CYS A 1 196 ? 4.318 -9.058 23.307 1.00 83.00 196 CYS A CA 1
ATOM 1583 C C . CYS A 1 196 ? 4.854 -10.494 23.422 1.00 83.00 196 CYS A C 1
ATOM 1585 O O . CYS A 1 196 ? 4.743 -11.104 24.482 1.00 83.00 196 CYS A O 1
ATOM 1587 N N . TRP A 1 197 ? 5.431 -11.040 22.351 1.00 78.69 197 TRP A N 1
ATOM 1588 C CA . TRP A 1 197 ? 6.121 -12.327 22.382 1.00 78.69 197 TRP A CA 1
ATOM 1589 C C . TRP A 1 197 ? 7.600 -12.056 22.608 1.00 78.69 197 TRP A C 1
ATOM 1591 O O . TRP A 1 197 ? 8.293 -11.550 21.724 1.00 78.69 197 TRP A O 1
ATOM 1601 N N . GLY A 1 198 ? 8.065 -12.322 23.826 1.00 73.06 198 GLY A N 1
ATOM 1602 C CA . GLY A 1 198 ? 9.445 -12.058 24.205 1.00 73.06 198 GLY A CA 1
ATOM 1603 C C . GLY A 1 198 ? 10.449 -12.790 23.300 1.00 73.06 198 GLY A C 1
ATOM 1604 O O . GLY A 1 198 ? 10.108 -13.784 22.654 1.00 73.06 198 GLY A O 1
ATOM 1605 N N . PRO A 1 199 ? 11.725 -12.365 23.299 1.00 68.12 199 PRO A N 1
ATOM 1606 C CA . PRO A 1 199 ? 12.785 -12.979 22.490 1.00 68.12 199 PRO A CA 1
ATOM 1607 C C . PRO A 1 199 ? 13.073 -14.467 22.803 1.00 68.12 199 PRO A C 1
ATOM 1609 O O . PRO A 1 199 ? 13.953 -15.055 22.182 1.00 68.12 199 PRO A O 1
ATOM 1612 N N . GLY A 1 200 ? 12.357 -15.087 23.751 1.00 60.09 200 GLY A N 1
ATOM 1613 C CA . GLY A 1 200 ? 12.580 -16.454 24.233 1.00 60.09 200 GLY A CA 1
ATOM 1614 C C . GLY A 1 200 ? 11.678 -17.547 23.644 1.00 60.09 200 GLY A C 1
ATOM 1615 O O . GLY A 1 200 ? 12.041 -18.718 23.723 1.00 60.09 200 GLY A O 1
ATOM 1616 N N . ASP A 1 201 ? 10.558 -17.219 22.993 1.00 59.22 201 ASP A N 1
ATOM 1617 C CA . ASP A 1 201 ? 9.560 -18.234 22.586 1.00 59.22 201 ASP A CA 1
ATOM 1618 C C . ASP A 1 201 ? 9.860 -18.900 21.225 1.00 59.22 201 ASP A C 1
ATOM 1620 O O . ASP A 1 201 ? 8.976 -19.446 20.554 1.00 59.22 201 ASP A O 1
ATOM 1624 N N . GLY A 1 202 ? 11.121 -18.825 20.787 1.00 55.38 202 GLY A N 1
ATOM 1625 C CA . GLY A 1 202 ? 11.629 -19.407 19.541 1.00 55.38 202 GLY A CA 1
ATOM 1626 C C . GLY A 1 202 ? 12.289 -20.784 19.681 1.00 55.38 202 GLY A C 1
ATOM 1627 O O . GLY A 1 202 ? 12.603 -21.391 18.662 1.00 55.38 202 GLY A O 1
ATOM 1628 N N . SER A 1 203 ? 12.478 -21.304 20.901 1.00 49.44 203 SER A N 1
ATOM 1629 C CA . SER A 1 203 ? 13.260 -22.534 21.127 1.00 49.44 203 SER A CA 1
ATOM 1630 C C . SER A 1 203 ? 12.658 -23.461 22.190 1.00 49.44 203 SER A C 1
ATOM 1632 O O . SER A 1 203 ? 13.354 -23.902 23.096 1.00 49.44 203 SER A O 1
ATOM 1634 N N . ALA A 1 204 ? 11.373 -23.808 22.082 1.00 50.84 204 ALA A N 1
ATOM 1635 C CA . ALA A 1 204 ? 10.766 -24.892 22.873 1.00 50.84 204 ALA A CA 1
ATOM 1636 C C . ALA A 1 204 ? 10.642 -26.203 22.071 1.00 50.84 204 ALA A C 1
ATOM 1638 O O . ALA A 1 204 ? 9.685 -26.960 22.214 1.00 50.84 204 ALA A O 1
ATOM 1639 N N . GLY A 1 205 ? 11.627 -26.477 21.214 1.00 55.81 205 GLY A N 1
ATOM 1640 C CA . GLY A 1 205 ? 11.815 -27.768 20.563 1.00 55.81 205 GLY A CA 1
ATOM 1641 C C . GLY A 1 205 ? 13.167 -28.356 20.947 1.00 55.81 205 GLY A C 1
ATOM 1642 O O . GLY A 1 205 ? 14.126 -28.192 20.202 1.00 55.81 205 GLY A O 1
ATOM 1643 N N . GLY A 1 206 ? 13.267 -29.040 22.093 1.00 52.62 206 GLY A N 1
ATOM 1644 C CA . GLY A 1 206 ? 14.463 -29.840 22.374 1.00 52.62 206 GLY A CA 1
ATOM 1645 C C . GLY A 1 206 ? 14.758 -30.175 23.832 1.00 52.62 206 GLY A C 1
ATOM 1646 O O . GLY A 1 206 ? 15.549 -29.497 24.468 1.00 52.62 206 GLY A O 1
ATOM 1647 N N . ARG A 1 207 ? 14.242 -31.335 24.254 1.00 44.31 207 ARG A N 1
ATOM 1648 C CA . ARG A 1 207 ? 14.722 -32.210 25.341 1.00 44.31 207 ARG A CA 1
ATOM 1649 C C . ARG A 1 207 ? 14.577 -31.709 26.776 1.00 44.31 207 ARG A C 1
ATOM 1651 O O . ARG A 1 207 ? 15.377 -30.941 27.294 1.00 44.31 207 ARG A O 1
ATOM 1658 N N . GLY A 1 208 ? 13.638 -32.361 27.461 1.00 52.75 208 GLY A N 1
ATOM 1659 C CA . GLY A 1 208 ? 13.756 -32.592 28.888 1.00 52.75 208 GLY A CA 1
ATOM 1660 C C . GLY A 1 208 ? 15.111 -33.213 29.225 1.00 52.75 208 GLY A C 1
ATOM 1661 O O . GLY A 1 208 ? 15.528 -34.209 28.630 1.00 52.75 208 GLY A O 1
ATOM 1662 N N . GLN A 1 209 ? 15.777 -32.619 30.202 1.00 43.91 209 GLN A N 1
ATOM 1663 C CA . GLN A 1 209 ? 16.640 -33.356 31.101 1.00 43.91 209 GLN A CA 1
ATOM 1664 C C . GLN A 1 209 ? 16.055 -33.223 32.495 1.00 43.91 209 GLN A C 1
ATOM 1666 O O . GLN A 1 209 ? 15.965 -32.150 33.082 1.00 43.91 209 GLN A O 1
ATOM 1671 N N . SER A 1 210 ? 15.580 -34.370 32.945 1.00 58.88 210 SER A N 1
ATOM 1672 C CA . SER A 1 210 ? 15.262 -34.714 34.310 1.00 58.88 210 SER A CA 1
ATOM 1673 C C . SER A 1 210 ? 16.513 -34.683 35.190 1.00 58.88 210 SER A C 1
ATOM 1675 O O . SER A 1 210 ? 17.469 -35.409 34.912 1.00 58.88 210 SER A O 1
ATOM 1677 N N . GLY A 1 211 ? 16.403 -33.955 36.300 1.00 45.19 211 GLY A N 1
ATOM 1678 C CA . GLY A 1 211 ? 17.009 -34.284 37.592 1.00 45.19 211 GLY A CA 1
ATOM 1679 C C . GLY A 1 211 ? 18.336 -33.599 37.930 1.00 45.19 211 GLY A C 1
ATOM 1680 O O . GLY A 1 211 ? 18.964 -33.002 37.054 1.00 45.19 211 GLY A O 1
ATOM 1681 N N . PRO A 1 212 ? 18.809 -33.752 39.179 1.00 46.00 212 PRO A N 1
ATOM 1682 C CA . PRO A 1 212 ? 18.138 -34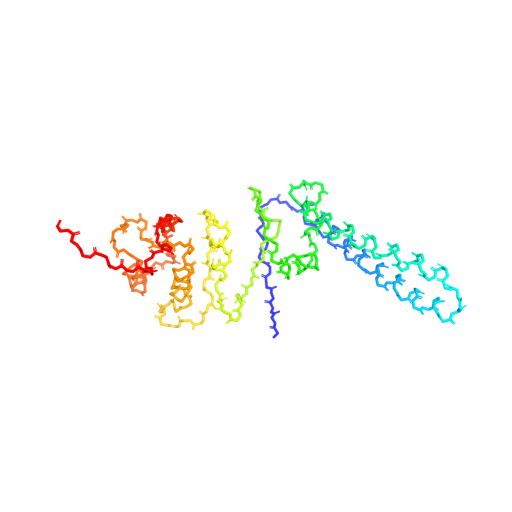.293 40.370 1.00 46.00 212 PRO A CA 1
ATOM 1683 C C . PRO A 1 212 ? 17.599 -33.215 41.327 1.00 46.00 212 PRO A C 1
ATOM 1685 O O . PRO A 1 212 ? 18.201 -32.122 41.411 1.00 46.00 212 PRO A O 1
#

Organism: NCBI:txid327968